Protein AF-A0A6C0DXN3-F1 (afdb_monomer)

Secondary structure (DSSP, 8-state):
-------TTSPPEEEEEEETT--HHHHHHHHGGGT-EEEEEEEEEEPTTSSEEEEEEEEEEE-SSHHHHHHHHHHHTT--EEEEEETTEEEEEEE---TTSPPPPHHHHHHHHHHHHHHHHHHHHHHHHHHHHHHHHHHHHHHHHHHHHHHHHHHHHHHHHHHHHHHHHHHHHHHHHHHHHHHHS--PPPP---------------

pLDDT: mean 79.86, std 18.05, range [32.41, 96.25]

Foldseek 3Di:
DDDDDPDLQFFKKKFAFAALVQDPVLVVVLCVVLQLAAWPDKDWADDVPDRTTMIITGHPDTDPDPSNVVCSVCQNVQHWDWRDSDPPDTTTMHGDDPPVDDPDPPVVVVVVVVVVVVVVVVVVVVVVVVVVVVVVVVVVVVVVVVVVVVVVVVVVVVVVVVVVVVVVVVVVVVVVVVVVVVVPPDDDDDDDDDDDDDDDDDDDDD

Radius of gyration: 55.78 Å; Cα contacts (8 Å, |Δi|>4): 165; chains: 1; bounding box: 93×82×149 Å

Structure (mmCIF, N/CA/C/O backbone):
data_AF-A0A6C0DXN3-F1
#
_entry.id   AF-A0A6C0DXN3-F1
#
loop_
_atom_site.group_PDB
_atom_site.id
_atom_site.type_symbol
_atom_site.label_atom_id
_atom_site.label_alt_id
_atom_site.label_comp_id
_atom_site.label_asym_id
_atom_site.label_entity_id
_atom_site.label_seq_id
_atom_site.pdbx_PDB_ins_code
_atom_site.Cartn_x
_atom_site.Cartn_y
_atom_site.Cartn_z
_atom_site.occupancy
_atom_site.B_iso_or_equiv
_atom_site.auth_seq_id
_atom_site.auth_comp_id
_atom_site.auth_asym_id
_atom_site.auth_atom_id
_atom_site.pdbx_PDB_model_num
ATOM 1 N N . MET A 1 1 ? -11.986 5.091 -28.986 1.00 35.31 1 MET A N 1
ATOM 2 C CA . MET A 1 1 ? -10.918 4.360 -28.274 1.00 35.31 1 MET A CA 1
ATOM 3 C C . MET A 1 1 ? -10.791 4.984 -26.897 1.00 35.31 1 MET A C 1
ATOM 5 O O . MET A 1 1 ? -10.383 6.132 -26.790 1.00 35.31 1 MET A O 1
ATOM 9 N N . SER A 1 2 ? -11.311 4.306 -25.877 1.00 32.41 2 SER A N 1
ATOM 10 C CA . SER A 1 2 ? -11.455 4.856 -24.528 1.00 32.41 2 SER A CA 1
ATOM 11 C C . SER A 1 2 ? -10.145 4.701 -23.764 1.00 32.41 2 SER A C 1
ATOM 13 O O . SER A 1 2 ? -9.681 3.583 -23.570 1.00 32.41 2 SER A O 1
ATOM 15 N N . PHE A 1 3 ? -9.558 5.818 -23.339 1.00 37.56 3 PHE A N 1
ATOM 16 C CA . PHE A 1 3 ? -8.367 5.849 -22.495 1.00 37.56 3 PHE A CA 1
ATOM 17 C C . PHE A 1 3 ? -8.614 5.057 -21.205 1.00 37.56 3 PHE A C 1
ATOM 19 O O . PHE A 1 3 ? -9.596 5.303 -20.496 1.00 37.56 3 PHE A O 1
ATOM 26 N N . CYS A 1 4 ? -7.742 4.091 -20.920 1.00 38.94 4 CYS A N 1
ATOM 27 C CA . CYS A 1 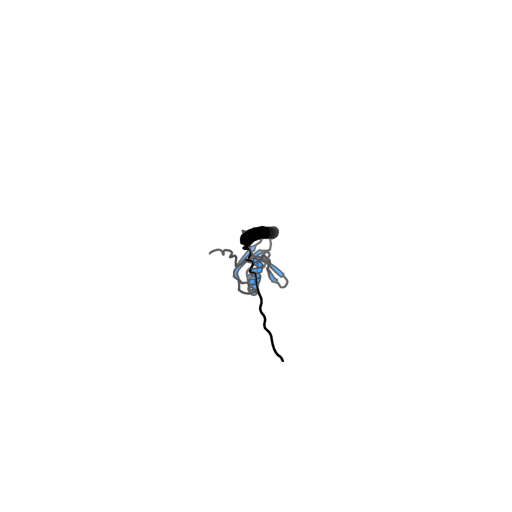4 ? -7.838 3.216 -19.759 1.00 38.94 4 CYS A CA 1
ATOM 28 C C . CYS A 1 4 ? -7.825 4.049 -18.471 1.00 38.94 4 CYS A C 1
ATOM 30 O O . CYS A 1 4 ? -6.800 4.588 -18.047 1.00 38.94 4 CYS A O 1
ATOM 32 N N . LYS A 1 5 ? -9.001 4.164 -17.848 1.00 46.12 5 LYS A N 1
ATOM 33 C CA . LYS A 1 5 ? -9.168 4.696 -16.496 1.00 46.12 5 LYS A CA 1
ATOM 34 C C . LYS A 1 5 ? -8.253 3.888 -15.577 1.00 46.12 5 LYS A C 1
ATOM 36 O O . LYS A 1 5 ? -8.323 2.663 -15.578 1.00 46.12 5 LYS A O 1
ATOM 41 N N . HIS A 1 6 ? -7.391 4.565 -14.821 1.00 52.72 6 HIS A N 1
ATOM 42 C CA . HIS A 1 6 ? -6.562 3.926 -13.803 1.00 52.72 6 HIS A CA 1
ATOM 43 C C . HIS A 1 6 ? -7.450 3.090 -12.880 1.00 52.72 6 HIS A C 1
ATOM 45 O O . HIS A 1 6 ? -8.262 3.638 -12.135 1.00 52.72 6 HIS A O 1
ATOM 51 N N . HIS A 1 7 ? -7.325 1.768 -12.957 1.00 58.00 7 HIS A N 1
ATOM 52 C CA . HIS A 1 7 ? -8.072 0.881 -12.086 1.00 58.00 7 HIS A CA 1
ATOM 53 C C . HIS A 1 7 ? -7.304 0.753 -10.764 1.00 58.00 7 HIS A C 1
ATOM 55 O O . HIS A 1 7 ? -6.142 0.343 -10.785 1.00 58.00 7 HIS A O 1
ATOM 61 N N . PRO A 1 8 ? -7.903 1.084 -9.606 1.00 63.47 8 PRO A N 1
ATOM 62 C CA . PRO A 1 8 ? -7.195 1.084 -8.324 1.00 63.47 8 PRO A CA 1
ATOM 63 C C . PRO A 1 8 ? -6.621 -0.291 -7.947 1.00 63.47 8 PRO A C 1
ATOM 65 O O . PRO A 1 8 ? -5.642 -0.361 -7.210 1.00 63.47 8 PRO A O 1
ATOM 68 N N . SER A 1 9 ? -7.172 -1.382 -8.489 1.00 70.56 9 SER A N 1
ATOM 69 C CA . SER A 1 9 ? -6.675 -2.747 -8.254 1.00 70.56 9 SER A CA 1
ATOM 70 C C . SER A 1 9 ? -5.493 -3.155 -9.146 1.00 70.56 9 SER A C 1
ATOM 72 O O . SER A 1 9 ? -4.849 -4.163 -8.859 1.00 70.56 9 SER A O 1
ATOM 74 N N . PHE A 1 10 ? -5.196 -2.398 -10.210 1.00 81.31 10 PHE A N 1
ATOM 75 C CA . PHE A 1 10 ? -4.133 -2.710 -11.173 1.00 81.31 10 PHE A CA 1
ATOM 76 C C . PHE A 1 10 ? -3.171 -1.522 -11.291 1.00 81.31 10 PHE A C 1
ATOM 78 O O . PHE A 1 10 ? -3.329 -0.664 -12.165 1.00 81.31 10 PHE A O 1
ATOM 85 N N . PRO A 1 11 ? -2.181 -1.424 -10.386 1.00 89.38 11 PRO A N 1
ATOM 86 C CA . PRO A 1 11 ? -1.258 -0.301 -10.382 1.00 89.38 11 PRO A CA 1
ATOM 87 C C . PRO A 1 11 ? -0.406 -0.299 -11.655 1.00 89.38 11 PRO A C 1
ATOM 89 O O . PRO A 1 11 ? 0.125 -1.330 -12.064 1.00 89.38 11 PRO A O 1
ATOM 92 N N . SER A 1 12 ? -0.244 0.875 -12.265 1.00 93.38 12 SER A N 1
ATOM 93 C CA . SER A 1 12 ? 0.749 1.081 -13.325 1.00 93.38 12 SER A CA 1
ATOM 94 C C . SER A 1 12 ? 2.139 1.251 -12.706 1.00 93.38 12 SER A C 1
ATOM 96 O O . SER A 1 12 ? 2.270 1.785 -11.601 1.00 93.38 12 SER A O 1
ATOM 98 N N . LEU A 1 13 ? 3.177 0.786 -13.396 1.00 94.50 13 LEU A N 1
ATOM 99 C CA . LEU A 1 13 ? 4.559 0.807 -12.913 1.00 94.50 13 LEU A CA 1
ATOM 100 C C 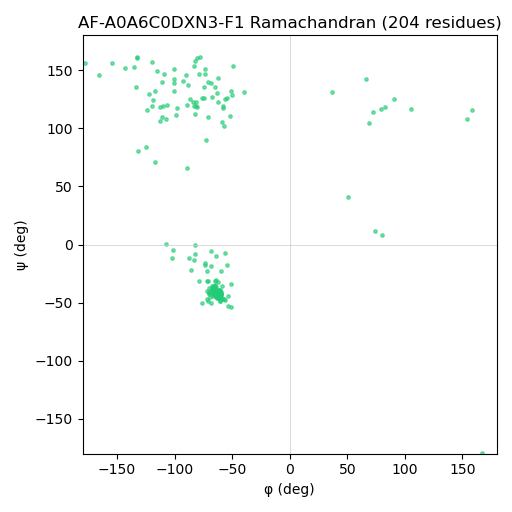. LEU A 1 13 ? 5.323 1.972 -13.550 1.00 94.50 13 LEU A C 1
ATOM 102 O O . LEU A 1 13 ? 5.168 2.234 -14.732 1.00 94.50 13 LEU A O 1
ATOM 106 N N . CYS A 1 14 ? 6.154 2.671 -12.783 1.00 95.38 14 CYS A N 1
ATOM 107 C CA . CYS A 1 14 ? 6.973 3.789 -13.243 1.00 95.38 14 CYS A CA 1
ATOM 108 C C . CYS A 1 14 ? 8.451 3.516 -12.974 1.00 95.38 14 CYS A C 1
ATOM 110 O O . CYS A 1 14 ? 8.831 3.235 -11.835 1.00 95.38 14 CYS A O 1
ATOM 112 N N . ILE A 1 15 ? 9.277 3.684 -14.003 1.00 95.88 15 ILE A N 1
ATOM 113 C CA . ILE A 1 15 ? 10.735 3.632 -13.949 1.00 95.88 15 ILE A CA 1
ATOM 114 C C . ILE A 1 15 ? 11.261 5.045 -14.239 1.00 95.88 15 ILE A C 1
ATOM 116 O O . ILE A 1 15 ? 11.179 5.501 -15.380 1.00 95.88 15 ILE A O 1
ATOM 120 N N . PRO A 1 16 ? 11.770 5.788 -13.239 1.00 92.88 16 PRO A N 1
ATOM 121 C CA . PRO A 1 16 ? 12.057 7.214 -13.420 1.00 92.88 16 PRO A CA 1
ATOM 122 C C . PRO A 1 16 ? 13.259 7.533 -14.316 1.00 92.88 16 PRO A C 1
ATOM 124 O O . PRO A 1 16 ? 13.271 8.592 -14.943 1.00 92.88 16 PRO A O 1
ATOM 127 N N . HIS A 1 17 ? 14.263 6.651 -14.327 1.00 93.56 17 HIS A N 1
ATOM 128 C CA . HIS A 1 17 ? 15.576 6.896 -14.925 1.00 93.56 17 HIS A CA 1
ATOM 129 C C . HIS A 1 17 ? 15.994 5.726 -15.815 1.00 93.56 17 HIS A C 1
ATOM 131 O O . HIS A 1 17 ? 16.768 4.859 -15.408 1.00 93.56 17 HIS A O 1
ATOM 137 N N . VAL A 1 18 ? 15.473 5.710 -17.038 1.00 94.88 18 VAL A N 1
ATOM 138 C CA . VAL A 1 18 ? 15.876 4.772 -18.085 1.00 94.88 18 VAL A CA 1
ATOM 139 C C . VAL A 1 18 ? 16.827 5.485 -19.039 1.00 94.88 18 VAL A C 1
ATOM 141 O O . VAL A 1 18 ? 16.580 6.618 -19.455 1.00 94.88 18 VAL A O 1
ATOM 144 N N . ALA A 1 19 ? 17.951 4.848 -19.358 1.00 92.38 19 ALA A N 1
ATOM 145 C CA . ALA A 1 19 ? 18.920 5.415 -20.285 1.00 92.38 19 ALA A CA 1
ATOM 146 C C . ALA A 1 19 ? 18.338 5.462 -21.706 1.00 92.38 19 ALA A C 1
ATOM 148 O O . ALA A 1 19 ? 17.724 4.497 -22.148 1.00 92.38 19 ALA A O 1
ATOM 149 N N . GLY A 1 20 ? 18.569 6.551 -22.446 1.00 89.44 20 GLY A N 1
ATOM 150 C CA . GLY A 1 20 ? 17.945 6.760 -23.761 1.00 89.44 20 GLY A CA 1
ATOM 151 C C . GLY A 1 20 ? 18.314 5.758 -24.867 1.00 89.44 20 GLY A C 1
ATOM 152 O O . GLY A 1 20 ? 17.690 5.783 -25.917 1.00 89.44 20 GLY A O 1
ATOM 153 N N . HIS A 1 21 ? 19.303 4.882 -24.657 1.00 91.12 21 HIS A N 1
ATOM 154 C CA . HIS A 1 21 ? 19.633 3.804 -25.604 1.00 91.12 21 HIS A CA 1
ATOM 155 C C . HIS A 1 21 ? 18.740 2.565 -25.446 1.00 91.12 21 HIS A C 1
ATOM 157 O O . HIS A 1 21 ? 18.841 1.632 -26.237 1.00 91.12 21 HIS A O 1
ATOM 163 N N . ILE A 1 22 ? 17.912 2.518 -24.402 1.00 92.00 22 ILE A N 1
ATOM 164 C CA . ILE A 1 22 ? 17.062 1.371 -24.100 1.00 92.00 22 ILE A CA 1
ATOM 165 C C . ILE A 1 22 ? 15.742 1.551 -24.830 1.00 92.00 22 ILE A C 1
ATOM 167 O O . ILE A 1 22 ? 15.032 2.534 -24.622 1.00 92.00 22 ILE A O 1
ATOM 171 N N . THR A 1 23 ? 15.438 0.592 -25.696 1.00 94.25 23 THR A N 1
ATOM 172 C CA . THR A 1 23 ? 14.226 0.584 -26.509 1.00 94.25 23 THR A CA 1
ATOM 173 C C . THR A 1 23 ? 13.041 0.036 -25.724 1.00 94.25 23 THR A C 1
ATOM 175 O O . THR A 1 23 ? 13.203 -0.720 -24.765 1.00 94.25 23 THR A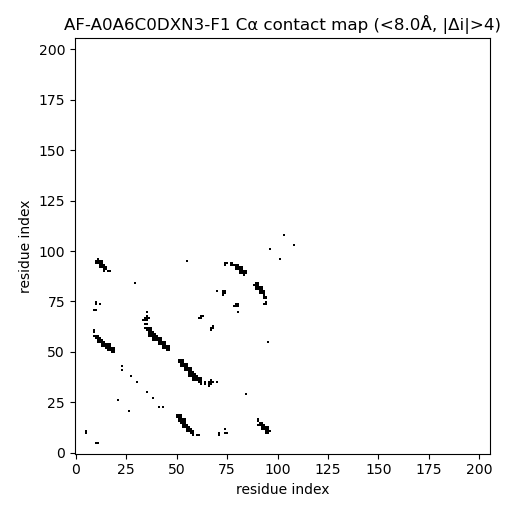 O 1
ATOM 178 N N . GLU A 1 24 ? 11.833 0.388 -26.163 1.00 94.31 24 GLU A N 1
ATOM 179 C CA . GLU A 1 24 ? 10.587 -0.173 -25.632 1.00 94.31 24 GLU A CA 1
ATOM 180 C C . GLU A 1 24 ? 10.589 -1.708 -25.678 1.00 94.31 24 GLU A C 1
ATOM 182 O O . GLU A 1 24 ? 10.275 -2.355 -24.684 1.00 94.31 24 GLU A O 1
ATOM 187 N N . GLU A 1 25 ? 11.041 -2.289 -26.791 1.00 95.12 25 GLU A N 1
ATOM 188 C CA . GLU A 1 25 ? 11.190 -3.737 -26.962 1.00 95.12 25 GLU A CA 1
ATOM 189 C C . GLU A 1 25 ? 12.151 -4.351 -25.932 1.00 95.12 25 GLU A C 1
ATOM 191 O O . GLU A 1 25 ? 11.871 -5.404 -25.359 1.00 95.12 25 GLU A O 1
ATOM 196 N N . GLY A 1 26 ? 13.265 -3.676 -25.632 1.00 94.81 26 GLY A N 1
ATOM 197 C CA . GLY A 1 26 ? 14.194 -4.119 -24.593 1.00 94.81 26 GLY A CA 1
ATOM 198 C C . GLY A 1 26 ? 13.537 -4.166 -23.213 1.00 94.81 26 GLY A C 1
ATOM 199 O O . GLY A 1 26 ? 13.761 -5.103 -22.448 1.00 94.81 26 GLY A O 1
ATOM 200 N N . ILE A 1 27 ? 12.679 -3.189 -22.909 1.00 95.56 27 ILE A N 1
ATOM 201 C CA . ILE A 1 27 ? 11.900 -3.163 -21.666 1.00 95.56 27 ILE A CA 1
ATOM 202 C C . ILE A 1 27 ? 10.852 -4.271 -21.684 1.00 95.56 27 ILE A C 1
ATOM 204 O O . ILE A 1 27 ? 10.731 -5.005 -20.709 1.00 95.56 27 ILE A O 1
ATOM 208 N N . TRP A 1 28 ? 10.137 -4.452 -22.790 1.00 96.06 28 TRP A N 1
ATOM 209 C CA . TRP A 1 28 ? 9.168 -5.532 -22.936 1.00 96.06 28 TRP A CA 1
ATOM 210 C C . TRP A 1 28 ? 9.802 -6.894 -22.634 1.00 96.06 28 TRP A C 1
ATOM 212 O O . TRP A 1 28 ? 9.341 -7.614 -21.746 1.00 96.06 28 TRP A O 1
ATOM 222 N N . ASN A 1 29 ? 10.920 -7.201 -23.297 1.00 95.44 29 ASN A N 1
ATOM 223 C CA . ASN A 1 29 ? 11.660 -8.453 -23.136 1.00 95.44 29 ASN A CA 1
ATOM 224 C C . ASN A 1 29 ? 12.204 -8.641 -21.717 1.00 95.44 29 ASN A C 1
ATOM 226 O O . ASN A 1 29 ? 12.250 -9.765 -21.220 1.00 95.44 29 ASN A O 1
ATOM 230 N N . LEU A 1 30 ? 12.566 -7.551 -21.039 1.00 95.06 30 LEU A N 1
ATOM 231 C CA . LEU A 1 30 ? 13.010 -7.591 -19.651 1.00 95.06 30 LEU A CA 1
ATOM 232 C C . LEU A 1 30 ? 11.893 -8.002 -18.682 1.00 95.06 30 LEU A C 1
ATOM 234 O O . LEU A 1 30 ? 12.150 -8.681 -17.688 1.00 95.06 30 LEU A O 1
ATOM 238 N N . PHE A 1 31 ? 10.656 -7.585 -18.949 1.00 95.38 31 PHE A N 1
ATOM 239 C CA . PHE A 1 31 ? 9.525 -7.838 -18.058 1.00 95.38 31 PHE A CA 1
ATOM 240 C C . PHE A 1 31 ? 8.849 -9.196 -18.283 1.00 95.38 31 PHE A C 1
ATOM 242 O O . PHE A 1 31 ? 8.245 -9.717 -17.345 1.00 95.38 31 PHE A O 1
ATOM 249 N N . GLN A 1 32 ? 9.007 -9.808 -19.461 1.00 93.88 32 GLN A N 1
ATOM 250 C CA . GLN A 1 32 ? 8.516 -11.164 -19.751 1.00 93.88 32 GLN A CA 1
ATOM 251 C C . GLN A 1 32 ? 8.930 -12.218 -18.699 1.00 93.88 32 GLN A C 1
ATOM 253 O O . GLN A 1 32 ? 8.046 -12.863 -18.126 1.00 93.88 32 GLN A O 1
ATOM 258 N N . PRO A 1 33 ? 10.226 -12.392 -18.359 1.00 94.94 33 PRO A N 1
ATOM 259 C CA . PRO A 1 33 ? 10.649 -13.406 -17.390 1.00 94.94 33 PRO A CA 1
ATOM 260 C C . PRO A 1 33 ? 10.198 -13.114 -15.954 1.00 94.94 33 PRO A C 1
ATOM 262 O O . PRO A 1 33 ? 10.161 -14.028 -15.134 1.00 94.94 33 PRO A O 1
ATOM 265 N N . LEU A 1 34 ? 9.833 -11.868 -15.629 1.00 94.12 34 LEU A N 1
ATOM 266 C CA . LEU A 1 34 ? 9.344 -11.516 -14.293 1.00 94.12 34 LEU A CA 1
ATOM 267 C C . LEU A 1 34 ? 7.922 -12.033 -14.040 1.00 94.12 34 LEU A C 1
ATOM 269 O O . LEU A 1 34 ? 7.509 -12.102 -12.884 1.00 94.12 34 LEU A O 1
ATOM 273 N N . GLN A 1 35 ? 7.174 -12.393 -15.090 1.00 95.56 35 GLN A N 1
ATOM 274 C CA . GLN A 1 35 ? 5.816 -12.938 -14.990 1.00 95.56 35 GLN A CA 1
ATOM 275 C C . GLN A 1 35 ? 4.883 -12.091 -14.103 1.00 95.56 35 GLN A C 1
ATOM 277 O O . GLN A 1 35 ? 4.109 -12.626 -13.313 1.00 95.56 35 GLN A O 1
ATOM 282 N N . LEU A 1 36 ? 4.958 -10.761 -14.196 1.00 94.81 36 LEU A N 1
ATOM 283 C CA . LEU A 1 36 ? 4.132 -9.871 -13.366 1.00 94.81 36 LEU A CA 1
ATOM 284 C C . LEU A 1 36 ? 2.692 -9.756 -13.886 1.00 94.81 36 LEU A C 1
ATOM 286 O O . LEU A 1 36 ? 1.750 -9.593 -13.109 1.00 94.81 36 LEU A O 1
ATOM 290 N N . GLY A 1 37 ? 2.513 -9.853 -15.198 1.00 94.69 37 GLY A N 1
ATOM 291 C CA . GLY A 1 37 ? 1.233 -9.654 -15.857 1.00 94.69 37 GLY A CA 1
ATOM 292 C C . GLY A 1 37 ? 1.390 -9.509 -17.360 1.00 94.69 37 GLY A C 1
ATOM 293 O O . GLY A 1 37 ? 2.505 -9.536 -17.883 1.00 94.69 37 GLY A O 1
ATOM 294 N N . ASP A 1 38 ? 0.260 -9.315 -18.028 1.00 94.19 38 ASP A N 1
ATOM 295 C CA . ASP A 1 38 ? 0.219 -8.973 -19.443 1.00 94.19 38 ASP A CA 1
ATOM 296 C C . ASP A 1 38 ? 0.321 -7.452 -19.612 1.00 94.19 38 ASP A C 1
ATOM 298 O O . ASP A 1 38 ? -0.433 -6.688 -18.995 1.00 94.19 38 ASP A O 1
ATOM 302 N N . ILE A 1 39 ? 1.291 -7.004 -20.407 1.00 95.12 39 ILE A N 1
ATOM 303 C CA . ILE A 1 39 ? 1.565 -5.579 -20.612 1.00 95.12 39 ILE A CA 1
ATOM 304 C C . ILE A 1 39 ? 0.573 -5.044 -21.647 1.00 95.12 39 ILE A C 1
ATOM 306 O O . ILE A 1 39 ? 0.516 -5.519 -22.774 1.00 95.12 39 ILE A O 1
ATOM 310 N N . ALA A 1 40 ? -0.189 -4.016 -21.272 1.00 93.12 40 ALA A N 1
ATOM 311 C CA . ALA A 1 40 ? -1.104 -3.335 -22.183 1.00 93.12 40 ALA A CA 1
ATOM 312 C C . ALA A 1 40 ? -0.356 -2.407 -23.145 1.00 93.12 40 ALA A C 1
ATOM 314 O O . ALA A 1 40 ? -0.599 -2.407 -24.347 1.00 93.12 40 ALA A O 1
ATOM 315 N N . HIS A 1 41 ? 0.506 -1.560 -22.582 1.00 94.25 41 HIS A N 1
ATOM 316 C CA . HIS A 1 41 ? 1.208 -0.501 -23.300 1.00 94.25 41 HIS A CA 1
ATOM 317 C C . HIS A 1 41 ? 2.357 0.041 -22.445 1.00 94.25 41 HIS A C 1
ATOM 319 O O . HIS A 1 41 ? 2.230 0.144 -21.217 1.00 94.25 41 HIS A O 1
ATOM 325 N N . ILE A 1 42 ? 3.449 0.439 -23.099 1.00 96.00 42 ILE A N 1
ATOM 326 C CA . ILE A 1 42 ? 4.604 1.080 -22.475 1.00 96.00 42 ILE A CA 1
ATOM 327 C C . ILE A 1 42 ? 4.690 2.525 -22.973 1.00 96.00 42 ILE A C 1
ATOM 329 O O . ILE A 1 42 ? 4.878 2.789 -24.152 1.00 96.00 42 ILE A O 1
ATOM 333 N N . GLU A 1 43 ? 4.584 3.485 -22.060 1.00 94.69 43 GLU A N 1
ATOM 334 C CA . GLU A 1 43 ? 4.745 4.903 -22.365 1.00 94.69 43 GLU A CA 1
ATOM 335 C C . GLU A 1 43 ? 6.165 5.356 -22.011 1.00 94.69 43 GLU A C 1
ATOM 337 O O . GLU A 1 43 ? 6.569 5.338 -20.844 1.00 94.69 43 GLU A O 1
ATOM 342 N N . VAL A 1 44 ? 6.927 5.799 -23.012 1.00 94.44 44 VAL A N 1
ATOM 343 C CA . VAL A 1 44 ? 8.256 6.389 -22.812 1.00 94.44 44 VAL A CA 1
ATOM 344 C C . VAL A 1 44 ? 8.140 7.911 -22.842 1.00 94.44 44 VAL A C 1
ATOM 346 O O . VAL A 1 44 ? 7.888 8.524 -23.875 1.00 94.44 44 VAL A O 1
ATOM 349 N N . VAL A 1 45 ? 8.352 8.539 -21.690 1.00 92.44 45 VAL A N 1
ATOM 350 C CA . VAL A 1 45 ? 8.267 9.987 -21.495 1.00 92.44 45 VAL A CA 1
ATOM 351 C C . VAL A 1 45 ? 9.672 10.557 -21.329 1.00 92.44 45 VAL A C 1
ATOM 353 O O . VAL A 1 45 ? 10.311 10.386 -20.290 1.00 92.44 45 VAL A O 1
ATOM 356 N N . SER A 1 46 ? 10.161 11.281 -22.336 1.00 91.81 46 SER A N 1
ATOM 357 C CA . SER A 1 46 ? 11.457 11.966 -22.248 1.00 91.81 46 SER A CA 1
ATOM 358 C C . SER A 1 46 ? 11.435 13.033 -21.150 1.00 91.81 46 SER A C 1
ATOM 360 O O . SER A 1 46 ? 10.559 13.904 -21.125 1.00 91.81 46 SER A O 1
ATOM 362 N N . ASN A 1 47 ? 12.437 13.033 -20.268 1.00 87.19 47 ASN A N 1
ATOM 363 C CA . ASN A 1 47 ? 12.594 14.121 -19.308 1.00 87.19 47 ASN A CA 1
ATOM 364 C C . ASN A 1 47 ? 13.147 15.356 -20.035 1.00 87.19 47 ASN A C 1
ATOM 366 O O . ASN A 1 47 ? 14.187 15.295 -20.693 1.00 87.19 47 ASN A O 1
ATOM 370 N N . ARG A 1 48 ? 12.464 16.503 -19.920 1.00 86.62 48 ARG A N 1
ATOM 371 C CA . ARG A 1 48 ? 12.907 17.753 -20.560 1.00 86.62 48 ARG A CA 1
ATOM 372 C C . ARG A 1 48 ? 14.311 18.126 -20.072 1.00 86.62 48 ARG A C 1
ATOM 374 O O . ARG A 1 48 ? 14.511 18.346 -18.879 1.00 86.62 48 ARG A O 1
ATOM 381 N N . GLY A 1 49 ? 15.266 18.200 -20.999 1.00 83.38 49 GLY A N 1
ATOM 382 C CA . GLY A 1 49 ? 16.644 18.618 -20.723 1.00 83.38 49 GLY A CA 1
ATOM 383 C C . GLY A 1 49 ? 17.559 17.545 -20.124 1.00 83.38 49 GLY A C 1
ATOM 384 O O . GLY A 1 49 ? 18.678 17.870 -19.735 1.00 83.38 49 GLY A O 1
ATOM 385 N N . LYS A 1 50 ? 17.129 16.279 -20.045 1.00 88.06 50 LYS A N 1
ATOM 386 C CA . LYS A 1 50 ? 17.974 15.167 -19.587 1.00 88.06 50 LYS A CA 1
ATOM 387 C C . LYS A 1 50 ? 18.118 14.098 -20.668 1.00 88.06 50 LYS A C 1
ATOM 389 O O . LYS A 1 50 ? 17.284 13.984 -21.556 1.00 88.06 50 LYS A O 1
ATOM 394 N N . LYS A 1 51 ? 19.192 13.306 -20.570 1.00 89.00 51 LYS A N 1
ATOM 395 C CA . LYS A 1 51 ? 19.439 12.130 -21.430 1.00 89.00 51 LYS A CA 1
ATOM 396 C C . LYS A 1 51 ? 18.699 10.871 -20.955 1.00 89.00 51 LYS A C 1
ATOM 398 O O . LYS A 1 51 ? 18.866 9.805 -21.545 1.00 89.00 51 LYS A O 1
ATOM 403 N N . ASP A 1 52 ? 17.948 10.979 -19.862 1.00 92.69 52 ASP A N 1
ATOM 404 C CA . ASP A 1 52 ? 17.128 9.903 -19.329 1.00 92.69 52 ASP A CA 1
ATOM 405 C C . ASP A 1 52 ? 15.660 10.084 -19.724 1.00 92.69 52 ASP A C 1
ATOM 407 O O . ASP A 1 52 ? 15.154 11.189 -19.937 1.00 92.69 52 ASP A O 1
ATOM 411 N N . SER A 1 53 ? 14.975 8.957 -19.833 1.00 94.44 53 SER A N 1
ATOM 412 C CA . SER A 1 53 ? 13.537 8.900 -20.038 1.00 94.44 53 SER A CA 1
ATOM 413 C C . SER A 1 53 ? 12.885 8.246 -18.833 1.00 94.44 53 SER A C 1
ATOM 415 O O . SER A 1 53 ? 13.470 7.388 -18.168 1.00 94.44 53 SER A O 1
ATOM 417 N N . ARG A 1 54 ? 11.658 8.661 -18.546 1.00 94.31 54 ARG A N 1
ATOM 418 C CA . ARG A 1 54 ? 10.764 7.951 -17.644 1.00 94.31 54 ARG A CA 1
ATOM 419 C C . ARG A 1 54 ? 9.984 6.937 -18.459 1.00 94.31 54 ARG A C 1
ATOM 421 O O . ARG A 1 54 ? 9.481 7.274 -19.522 1.00 94.31 54 ARG A O 1
ATOM 428 N N . VAL A 1 55 ? 9.830 5.734 -17.934 1.00 96.25 55 VAL A N 1
ATOM 429 C CA . VAL A 1 55 ? 9.012 4.701 -18.568 1.00 96.25 55 VAL A CA 1
ATOM 430 C C . VAL A 1 55 ? 7.849 4.355 -17.660 1.00 96.25 55 VAL A C 1
ATOM 432 O O . VAL A 1 55 ? 8.035 4.171 -16.457 1.00 96.25 55 VAL A O 1
ATOM 435 N N . ILE A 1 56 ? 6.650 4.303 -18.225 1.00 95.44 56 ILE A N 1
ATOM 436 C CA . ILE A 1 56 ? 5.423 3.940 -17.528 1.00 95.44 56 ILE A CA 1
ATOM 437 C C . ILE A 1 56 ? 4.875 2.685 -18.194 1.00 95.44 56 ILE A C 1
ATOM 439 O O . ILE A 1 56 ? 4.667 2.654 -19.399 1.00 95.44 56 ILE A O 1
ATOM 443 N N . ILE A 1 57 ? 4.660 1.639 -17.409 1.00 95.50 57 ILE A N 1
ATOM 444 C CA . ILE A 1 57 ? 4.170 0.351 -17.887 1.00 95.50 57 ILE A CA 1
ATOM 445 C C . ILE A 1 57 ? 2.749 0.182 -17.367 1.00 95.50 57 ILE A C 1
ATOM 447 O O . ILE A 1 57 ? 2.505 0.175 -16.152 1.00 95.50 57 ILE A O 1
ATOM 451 N N . HIS A 1 58 ? 1.818 0.061 -18.304 1.00 94.19 58 HIS A N 1
ATOM 452 C CA . HIS A 1 58 ? 0.422 -0.235 -18.039 1.00 94.19 58 HIS A CA 1
ATOM 453 C C . HIS A 1 58 ? 0.158 -1.715 -18.299 1.00 94.19 58 HIS A C 1
ATOM 455 O O . HIS A 1 58 ? 0.691 -2.293 -19.243 1.00 94.19 58 HIS A O 1
ATOM 461 N N . TRP A 1 59 ? -0.686 -2.319 -17.470 1.00 93.06 59 TRP A N 1
ATOM 462 C CA . TRP A 1 59 ? -0.995 -3.748 -17.510 1.00 93.06 59 TRP A CA 1
ATOM 463 C C . TRP A 1 59 ? -2.435 -3.954 -17.977 1.00 93.06 59 TRP A C 1
ATOM 465 O O . TRP A 1 59 ? -3.317 -3.209 -17.545 1.00 93.06 59 TRP A O 1
ATOM 475 N N . ASN A 1 60 ? -2.677 -4.966 -18.812 1.00 91.19 60 ASN A N 1
ATOM 476 C CA . ASN A 1 60 ? -4.032 -5.432 -19.117 1.00 91.19 60 ASN A CA 1
ATOM 477 C C . ASN A 1 60 ? -4.599 -6.146 -17.889 1.00 91.19 60 ASN A C 1
ATOM 479 O O . ASN A 1 60 ? -5.696 -5.845 -17.421 1.00 91.19 60 ASN A O 1
ATOM 483 N N . TYR A 1 61 ? -3.804 -7.057 -17.332 1.00 91.94 61 TYR A N 1
ATOM 484 C CA . TYR A 1 61 ? -4.078 -7.753 -16.085 1.00 91.94 61 TYR A CA 1
ATOM 485 C C . TYR A 1 61 ? -2.769 -8.207 -15.434 1.00 91.94 61 TYR A C 1
ATOM 487 O O . TYR A 1 61 ? -1.743 -8.373 -16.091 1.00 91.94 61 TYR A O 1
ATOM 495 N N . TRP A 1 62 ? -2.813 -8.402 -14.120 1.00 94.25 62 TRP A N 1
ATOM 496 C CA . TRP A 1 62 ? -1.717 -9.001 -13.360 1.00 94.25 62 TRP A CA 1
ATOM 497 C C . TRP A 1 62 ? -1.909 -10.514 -13.301 1.00 94.25 62 TRP A C 1
ATOM 499 O O . TRP A 1 62 ? -3.045 -10.985 -13.227 1.00 94.25 62 TRP A O 1
ATOM 509 N N . TYR A 1 63 ? -0.816 -11.271 -13.317 1.00 95.25 63 TYR A N 1
ATOM 510 C CA . TYR A 1 63 ? -0.891 -12.720 -13.149 1.00 95.25 63 TYR A CA 1
ATOM 511 C C . TYR A 1 63 ? -1.197 -13.093 -11.696 1.00 95.25 63 TYR A C 1
ATOM 513 O O . TYR A 1 63 ? -0.820 -12.381 -10.764 1.00 95.25 63 TYR A O 1
ATOM 521 N N . ASP A 1 64 ? -1.861 -14.233 -11.505 1.00 93.56 64 ASP A N 1
ATOM 522 C CA . ASP A 1 64 ? -2.128 -14.799 -10.181 1.00 93.56 64 ASP A CA 1
ATOM 523 C C . ASP A 1 64 ? -0.975 -15.712 -9.753 1.00 93.56 64 ASP A C 1
ATOM 525 O O . ASP A 1 64 ? -1.070 -16.937 -9.709 1.00 93.56 64 ASP A O 1
ATOM 529 N N . ASN A 1 65 ? 0.189 -15.103 -9.546 1.00 96.19 65 ASN A N 1
ATOM 530 C CA . ASN A 1 65 ? 1.357 -15.798 -9.033 1.00 96.19 65 ASN A CA 1
ATOM 531 C C . ASN A 1 65 ? 2.003 -14.992 -7.906 1.00 96.19 65 ASN A C 1
ATOM 533 O O . ASN A 1 65 ? 1.806 -13.783 -7.769 1.00 96.19 65 ASN A O 1
ATOM 537 N N . ARG A 1 66 ? 2.811 -15.675 -7.092 1.00 95.44 66 ARG A N 1
ATOM 538 C CA . ARG A 1 66 ? 3.412 -15.082 -5.892 1.00 95.44 66 ARG A CA 1
ATOM 539 C C . ARG A 1 66 ? 4.273 -13.854 -6.201 1.00 95.44 66 ARG A C 1
ATOM 541 O O . ARG A 1 66 ? 4.300 -12.925 -5.399 1.00 95.44 66 ARG A O 1
ATOM 548 N N . ASN A 1 67 ? 4.973 -13.845 -7.337 1.00 94.00 67 ASN A N 1
ATOM 549 C CA . ASN A 1 67 ? 5.862 -12.745 -7.707 1.00 94.00 67 ASN A CA 1
ATOM 550 C C . ASN A 1 67 ? 5.073 -11.487 -8.102 1.00 94.00 67 ASN A C 1
ATOM 552 O O . ASN A 1 67 ? 5.345 -10.391 -7.609 1.00 94.00 67 ASN A O 1
ATOM 556 N N . ALA A 1 68 ? 4.058 -11.663 -8.947 1.00 94.75 68 ALA A N 1
ATOM 557 C CA . ALA A 1 68 ? 3.110 -10.633 -9.340 1.00 94.75 68 ALA A CA 1
ATOM 558 C C . ALA A 1 68 ? 2.376 -10.068 -8.119 1.00 94.75 68 ALA A C 1
ATOM 560 O O . ALA A 1 68 ? 2.294 -8.851 -7.958 1.00 94.75 68 ALA A O 1
ATOM 561 N N . GLU A 1 69 ? 1.901 -10.931 -7.218 1.00 94.19 69 GLU A N 1
ATOM 562 C CA . GLU A 1 69 ? 1.171 -10.507 -6.027 1.00 94.19 69 GLU A CA 1
ATOM 563 C C . GLU A 1 69 ? 2.055 -9.727 -5.041 1.00 94.19 69 GLU A C 1
ATOM 565 O O . GLU A 1 69 ? 1.641 -8.669 -4.557 1.00 94.19 69 GLU A O 1
ATOM 570 N N . ASP A 1 70 ? 3.279 -10.198 -4.771 1.00 94.62 70 ASP A N 1
ATOM 571 C CA . ASP A 1 70 ? 4.224 -9.495 -3.895 1.00 94.62 70 ASP A CA 1
ATOM 572 C C . ASP A 1 70 ? 4.619 -8.137 -4.482 1.00 94.62 70 ASP A C 1
ATOM 574 O O . ASP A 1 70 ? 4.571 -7.113 -3.798 1.00 94.62 70 ASP A O 1
ATOM 578 N N . THR A 1 71 ? 4.909 -8.102 -5.784 1.00 94.44 71 THR A N 1
ATOM 579 C CA . THR A 1 71 ? 5.227 -6.863 -6.499 1.00 94.44 71 THR A CA 1
ATOM 580 C C . THR A 1 71 ? 4.057 -5.886 -6.446 1.00 94.44 71 THR A C 1
ATOM 582 O O . THR A 1 71 ? 4.235 -4.731 -6.056 1.00 94.44 71 THR A O 1
ATOM 585 N N . ARG A 1 72 ? 2.838 -6.344 -6.754 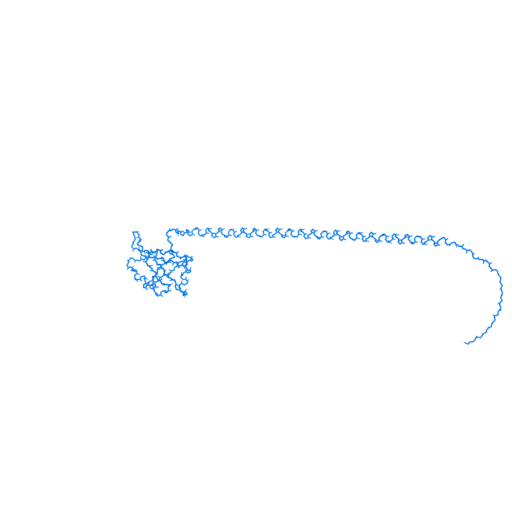1.00 93.38 72 ARG A N 1
ATOM 586 C CA . ARG A 1 72 ? 1.615 -5.534 -6.677 1.00 93.38 72 ARG A CA 1
ATOM 587 C C . ARG A 1 72 ? 1.418 -4.967 -5.274 1.00 93.38 72 ARG A C 1
ATOM 589 O O . ARG A 1 72 ? 1.165 -3.773 -5.135 1.00 93.38 72 ARG A O 1
ATOM 596 N N . ARG A 1 73 ? 1.573 -5.794 -4.236 1.00 92.69 73 ARG A N 1
ATOM 597 C CA . ARG A 1 73 ? 1.446 -5.379 -2.832 1.00 92.69 73 ARG A CA 1
ATOM 598 C C . ARG A 1 73 ? 2.480 -4.314 -2.472 1.00 92.69 73 ARG A C 1
ATOM 600 O O . ARG A 1 73 ? 2.116 -3.282 -1.921 1.00 92.69 73 ARG A O 1
ATOM 607 N N . ARG A 1 74 ? 3.748 -4.504 -2.851 1.00 93.19 74 ARG A N 1
ATOM 608 C CA . ARG A 1 74 ? 4.814 -3.514 -2.622 1.00 93.19 74 ARG A CA 1
ATOM 609 C C . ARG A 1 74 ? 4.517 -2.177 -3.295 1.00 93.19 74 ARG A C 1
ATOM 611 O O . ARG A 1 74 ? 4.717 -1.136 -2.673 1.00 93.19 74 ARG A O 1
ATOM 618 N N . LEU A 1 75 ? 4.025 -2.201 -4.533 1.00 92.50 75 LEU A N 1
ATOM 619 C CA . LEU A 1 75 ? 3.664 -0.983 -5.259 1.00 92.50 75 LEU A CA 1
ATOM 620 C C . LEU A 1 75 ? 2.507 -0.244 -4.579 1.00 92.50 75 LEU A C 1
ATOM 622 O O . LEU A 1 75 ? 2.603 0.969 -4.402 1.00 92.50 75 LEU A O 1
ATOM 626 N N . LEU A 1 76 ? 1.459 -0.965 -4.166 1.00 90.38 76 LEU A N 1
ATOM 627 C CA . LEU A 1 76 ? 0.304 -0.401 -3.454 1.00 90.38 76 LEU A CA 1
ATOM 628 C C . LEU A 1 76 ? 0.676 0.150 -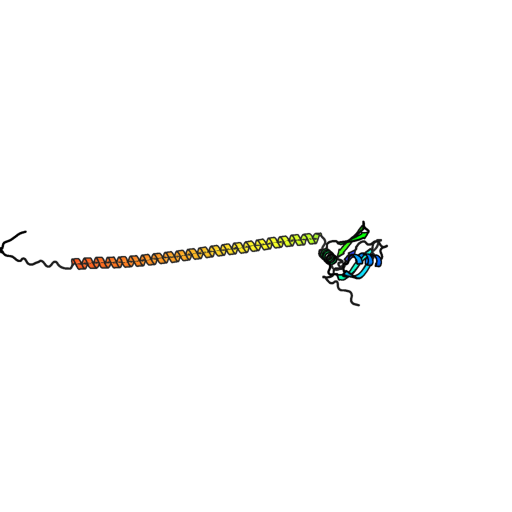2.068 1.00 90.38 76 LEU A C 1
ATOM 630 O O . LEU A 1 76 ? 0.173 1.199 -1.676 1.00 90.38 76 LEU A O 1
ATOM 634 N N . ASP A 1 77 ? 1.619 -0.487 -1.371 1.00 89.81 77 ASP A N 1
ATOM 635 C CA . ASP A 1 77 ? 2.200 0.005 -0.112 1.00 89.81 77 ASP A CA 1
ATOM 636 C C . ASP A 1 77 ? 3.072 1.265 -0.304 1.00 89.81 77 ASP A C 1
ATOM 638 O O . ASP A 1 77 ? 3.605 1.823 0.659 1.00 89.81 77 ASP A O 1
ATOM 642 N N . GLY A 1 78 ? 3.296 1.695 -1.549 1.00 89.75 78 GLY A N 1
ATOM 643 C CA . GLY A 1 78 ? 4.166 2.817 -1.881 1.00 89.75 78 GLY A CA 1
ATOM 644 C C . GLY A 1 78 ? 5.662 2.514 -1.764 1.00 89.75 78 GLY A C 1
ATOM 645 O O . GLY A 1 78 ? 6.458 3.458 -1.835 1.00 89.75 78 GLY A O 1
ATOM 646 N N . LYS A 1 79 ? 6.045 1.237 -1.617 1.00 92.19 79 LYS A N 1
ATOM 647 C CA . LYS A 1 79 ? 7.438 0.762 -1.589 1.00 92.19 79 LYS A CA 1
ATOM 648 C C . LYS A 1 79 ? 8.016 0.691 -3.005 1.00 92.19 79 LYS A C 1
ATOM 650 O O . LYS A 1 79 ? 7.285 0.692 -3.997 1.00 92.19 79 LYS A O 1
ATOM 655 N N . ASP A 1 80 ? 9.341 0.645 -3.099 1.00 93.56 80 ASP A N 1
ATOM 656 C CA . ASP A 1 80 ? 10.045 0.436 -4.360 1.00 93.56 80 ASP A CA 1
ATOM 657 C C . ASP A 1 80 ? 10.141 -1.052 -4.717 1.00 93.56 80 ASP A C 1
ATOM 659 O O . ASP A 1 80 ? 10.119 -1.934 -3.852 1.00 93.56 80 ASP A O 1
ATOM 663 N N . PHE A 1 81 ? 10.239 -1.323 -6.016 1.00 94.00 81 PHE A N 1
ATOM 664 C CA . PHE A 1 81 ? 10.459 -2.647 -6.584 1.00 94.00 81 PHE A CA 1
ATOM 665 C C . PHE A 1 81 ? 11.709 -2.619 -7.479 1.00 94.00 81 PHE A C 1
ATOM 667 O O . PHE A 1 81 ? 11.724 -1.875 -8.468 1.00 94.00 81 PHE A O 1
ATOM 674 N N . PRO A 1 82 ? 12.780 -3.357 -7.131 1.00 94.44 82 PRO A N 1
ATOM 675 C CA . PRO A 1 82 ? 13.994 -3.395 -7.934 1.00 94.44 82 PRO A CA 1
ATOM 676 C C . PRO A 1 82 ? 13.797 -4.279 -9.171 1.00 94.44 82 PRO A C 1
ATOM 678 O O . PRO A 1 82 ? 13.444 -5.448 -9.053 1.00 94.44 82 PRO A O 1
ATOM 681 N N . VAL A 1 83 ? 14.066 -3.729 -10.354 1.00 94.56 83 VAL A N 1
ATOM 682 C CA . VAL A 1 83 ? 14.026 -4.449 -11.635 1.00 94.56 83 VAL A CA 1
ATOM 683 C C . VAL A 1 83 ? 15.448 -4.586 -12.158 1.00 94.56 83 VAL A C 1
ATOM 685 O O . VAL A 1 83 ? 16.065 -3.593 -12.543 1.00 94.56 83 VAL A O 1
ATOM 688 N N . PHE A 1 84 ? 15.982 -5.803 -12.147 1.00 93.31 84 PHE A N 1
ATOM 689 C CA . PHE A 1 84 ? 17.341 -6.094 -12.600 1.00 93.31 84 PHE A CA 1
ATOM 690 C C . PHE A 1 84 ? 17.372 -6.232 -14.117 1.00 93.31 84 PHE A C 1
ATOM 692 O O . PHE A 1 84 ? 16.825 -7.191 -14.646 1.00 93.31 84 PHE A O 1
ATOM 699 N N . TYR A 1 85 ? 18.026 -5.294 -14.801 1.00 92.50 85 TYR A N 1
ATOM 700 C CA . TYR A 1 85 ? 18.266 -5.357 -16.250 1.00 92.50 85 TYR A CA 1
ATOM 701 C C . TYR A 1 85 ? 19.698 -5.778 -16.596 1.00 92.50 85 TYR A C 1
ATOM 703 O O . TYR A 1 85 ? 20.006 -6.084 -17.743 1.00 92.50 85 TYR A O 1
ATOM 711 N N . HIS A 1 86 ? 20.581 -5.790 -15.598 1.00 92.44 86 HIS A N 1
ATOM 712 C CA . HIS A 1 86 ? 21.947 -6.282 -15.678 1.00 92.44 86 HIS A CA 1
ATOM 713 C C . HIS A 1 86 ? 22.285 -6.964 -14.340 1.00 92.44 86 HIS A C 1
ATOM 715 O O . HIS A 1 86 ? 21.756 -6.532 -13.313 1.00 92.44 86 HIS A O 1
ATOM 721 N N . PRO A 1 87 ? 23.186 -7.961 -14.291 1.00 89.69 87 PRO A N 1
ATOM 722 C CA . PRO A 1 87 ? 23.556 -8.639 -13.040 1.00 89.69 87 PRO A CA 1
ATOM 723 C C . PRO A 1 87 ? 23.950 -7.698 -11.889 1.00 89.69 87 PRO A C 1
ATOM 725 O O . PRO A 1 87 ? 23.642 -7.957 -10.732 1.00 89.69 87 PRO A O 1
ATOM 728 N N . GLU A 1 88 ? 24.577 -6.569 -12.218 1.00 93.56 88 GLU A N 1
ATOM 729 C CA . GLU A 1 88 ? 25.043 -5.566 -11.247 1.00 93.56 88 GLU A CA 1
ATOM 730 C C . GLU A 1 88 ? 24.219 -4.268 -11.238 1.00 93.56 88 GLU A C 1
ATOM 732 O O . GLU A 1 88 ? 24.546 -3.331 -10.510 1.00 93.56 88 GLU A O 1
ATOM 737 N N . ARG A 1 89 ? 23.176 -4.152 -12.074 1.00 91.75 89 ARG A N 1
ATOM 738 C CA . ARG A 1 89 ? 22.389 -2.913 -12.185 1.00 91.75 89 ARG A CA 1
ATOM 739 C C . ARG A 1 89 ? 20.898 -3.194 -12.168 1.00 91.75 89 ARG A C 1
ATOM 741 O O . ARG A 1 89 ? 20.390 -4.056 -12.880 1.00 91.75 89 ARG A O 1
ATOM 748 N N . PHE A 1 90 ? 20.186 -2.391 -11.392 1.00 95.50 90 PHE A N 1
ATOM 749 C CA . PHE A 1 90 ? 18.740 -2.458 -11.291 1.00 95.50 90 PHE A CA 1
ATOM 750 C C . PHE A 1 90 ? 18.132 -1.064 -11.352 1.00 95.50 90 PHE A C 1
ATOM 752 O O . PHE A 1 90 ? 18.743 -0.072 -10.948 1.00 95.50 90 PHE A O 1
ATOM 759 N N . TRP A 1 91 ? 16.897 -0.997 -11.828 1.00 95.56 91 TRP A N 1
ATOM 760 C CA . TRP A 1 91 ? 16.072 0.186 -11.684 1.00 95.56 91 TRP A CA 1
ATOM 761 C C . TRP A 1 91 ? 15.219 0.101 -10.436 1.00 95.56 91 TRP A C 1
ATOM 763 O O . TRP A 1 91 ? 14.643 -0.941 -10.129 1.00 95.56 91 TRP A O 1
ATOM 773 N N . LYS A 1 92 ? 15.082 1.231 -9.745 1.00 94.69 92 LYS A N 1
ATOM 774 C CA . LYS A 1 92 ? 14.029 1.395 -8.748 1.00 94.69 92 LYS A CA 1
ATOM 775 C C . LYS A 1 92 ? 12.739 1.757 -9.461 1.00 94.69 92 LYS A C 1
ATOM 777 O O . LYS A 1 92 ? 12.673 2.793 -10.124 1.00 94.69 92 LYS A O 1
ATOM 782 N N . SER A 1 93 ? 11.737 0.908 -9.301 1.00 95.12 93 SER A N 1
ATOM 783 C CA . SER A 1 93 ? 10.418 1.105 -9.887 1.00 95.12 93 SER A CA 1
ATOM 784 C C . SER A 1 93 ? 9.399 1.435 -8.802 1.00 95.12 93 SER A C 1
ATOM 786 O O . SER A 1 93 ? 9.498 0.949 -7.674 1.00 95.12 93 SER A O 1
ATOM 788 N N . TYR A 1 94 ? 8.421 2.268 -9.142 1.00 94.69 94 TYR A N 1
ATOM 789 C CA . TYR A 1 94 ? 7.407 2.777 -8.220 1.00 94.69 94 TYR A CA 1
ATOM 790 C C . TYR A 1 94 ? 6.018 2.654 -8.831 1.00 94.69 94 TYR A C 1
ATOM 792 O O . TYR A 1 94 ? 5.875 2.588 -10.048 1.00 94.69 94 TYR A O 1
ATOM 800 N N . GLN A 1 95 ? 4.977 2.709 -8.004 1.00 93.44 95 GLN A N 1
ATOM 801 C CA . GLN A 1 95 ? 3.625 2.903 -8.515 1.00 93.44 95 GLN A CA 1
ATOM 802 C C . GLN A 1 95 ? 3.536 4.256 -9.233 1.00 93.44 95 GLN A C 1
ATOM 804 O O . GLN A 1 95 ? 3.799 5.303 -8.630 1.00 93.44 95 GLN A O 1
ATOM 809 N N . TYR A 1 96 ? 3.150 4.229 -10.507 1.00 91.56 96 TYR A N 1
ATOM 810 C CA . TYR A 1 96 ? 2.803 5.428 -11.250 1.00 91.56 96 TYR A CA 1
ATOM 811 C C . TYR A 1 96 ? 1.514 6.021 -10.682 1.00 91.56 96 TYR A C 1
ATOM 813 O O . TYR A 1 96 ? 0.496 5.339 -10.558 1.00 91.56 96 TYR A O 1
ATOM 821 N N . LEU A 1 97 ? 1.574 7.305 -10.344 1.00 84.00 97 LEU A N 1
ATOM 822 C CA . LEU A 1 97 ? 0.418 8.097 -9.964 1.00 84.00 97 LEU A CA 1
ATOM 823 C C . LEU A 1 97 ? 0.319 9.243 -10.973 1.00 84.00 97 LEU A C 1
ATOM 825 O O . LEU A 1 97 ? 1.268 10.029 -11.080 1.00 84.00 97 LEU A O 1
ATOM 829 N N . PRO A 1 98 ? -0.783 9.344 -11.731 1.00 77.12 98 PRO A N 1
ATOM 830 C CA . PRO A 1 98 ? -0.964 10.423 -12.682 1.00 77.12 98 PRO A CA 1
ATOM 831 C C . PRO A 1 98 ? -0.974 11.730 -11.893 1.00 77.12 98 PRO A C 1
ATOM 833 O O . PRO A 1 98 ? -1.468 11.783 -10.767 1.00 77.12 98 PRO A O 1
ATOM 836 N N . SER A 1 99 ? -0.400 12.788 -12.469 1.00 59.34 99 SER A N 1
ATOM 837 C CA . SER A 1 99 ? 0.004 14.019 -11.764 1.00 59.34 99 SER A CA 1
ATOM 838 C C . SER A 1 99 ? -1.099 14.751 -10.967 1.00 59.34 99 SER A C 1
ATOM 840 O O . SER A 1 99 ? -0.797 15.707 -10.252 1.00 59.34 99 SER A O 1
ATOM 842 N N . GLN A 1 1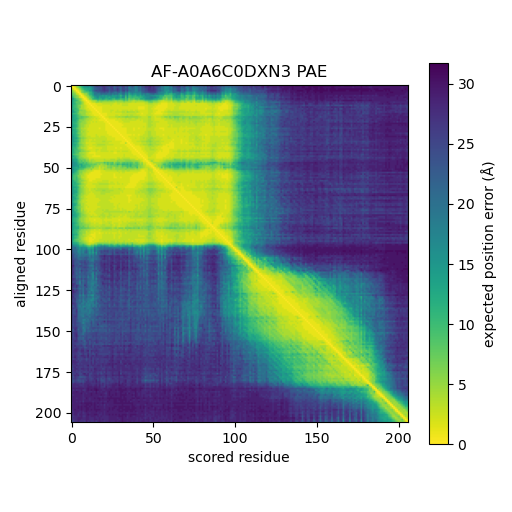00 ? -2.355 14.320 -11.080 1.00 52.81 100 GLN A N 1
ATOM 843 C CA . GLN A 1 100 ? -3.509 14.743 -10.281 1.00 52.81 100 GLN A CA 1
ATOM 844 C C . GLN A 1 100 ? -3.495 14.186 -8.840 1.00 52.81 100 GLN A C 1
ATOM 846 O O . GLN A 1 100 ? -4.192 14.706 -7.977 1.00 52.81 100 GLN A O 1
ATOM 851 N N . VAL A 1 101 ? -2.676 13.170 -8.548 1.00 54.38 101 VAL A N 1
ATOM 852 C CA . VAL A 1 101 ? -2.525 12.572 -7.212 1.00 54.38 101 VAL A CA 1
ATOM 853 C C . VAL A 1 101 ? -1.086 12.783 -6.749 1.00 54.38 101 VAL A C 1
ATOM 855 O O . VAL A 1 101 ? -0.265 11.865 -6.730 1.00 54.38 101 VAL A O 1
ATOM 858 N N . ARG A 1 102 ? -0.721 14.029 -6.420 1.00 46.16 102 ARG A N 1
ATOM 859 C CA . ARG A 1 102 ? 0.546 14.273 -5.715 1.00 46.16 102 ARG A CA 1
ATOM 860 C C . ARG A 1 102 ? 0.497 13.466 -4.416 1.00 46.16 102 ARG A C 1
ATOM 862 O O . ARG A 1 102 ? -0.370 13.724 -3.584 1.00 46.16 102 ARG A O 1
ATOM 869 N N . ARG A 1 103 ? 1.408 12.497 -4.240 1.00 47.44 103 ARG A N 1
ATOM 870 C CA . ARG A 1 103 ? 1.631 11.873 -2.926 1.00 47.44 103 ARG A CA 1
ATOM 871 C C . ARG A 1 103 ? 1.807 13.017 -1.919 1.00 47.44 103 ARG A C 1
ATOM 873 O O . ARG A 1 103 ? 2.627 13.902 -2.194 1.00 47.44 103 ARG A O 1
ATOM 880 N N . PRO A 1 104 ? 1.082 13.031 -0.788 1.00 46.97 104 PRO A N 1
ATOM 881 C CA . PRO A 1 104 ? 1.471 13.879 0.325 1.00 46.97 104 PRO A CA 1
ATOM 882 C C . PRO A 1 104 ? 2.947 13.586 0.597 1.00 46.97 104 PRO A C 1
ATOM 884 O O . PRO A 1 104 ? 3.362 12.423 0.576 1.00 46.97 104 PRO A O 1
ATOM 887 N N . SER A 1 105 ? 3.762 14.626 0.744 1.00 48.88 105 SER A N 1
ATOM 888 C CA . SER A 1 105 ? 5.187 14.467 1.031 1.00 48.88 105 SER A CA 1
ATOM 889 C C . SER A 1 105 ? 5.382 13.499 2.207 1.00 48.88 105 SER A C 1
ATOM 891 O O . SER A 1 105 ? 4.516 13.365 3.070 1.00 48.88 105 SER A O 1
ATOM 893 N N . SER A 1 106 ? 6.526 12.815 2.280 1.00 53.56 106 SER A N 1
ATOM 894 C CA . SER A 1 106 ? 6.859 11.910 3.398 1.00 53.56 106 SER A CA 1
ATOM 895 C C . SER A 1 106 ? 6.759 12.573 4.784 1.00 53.56 106 SER A C 1
ATOM 897 O O . SER A 1 106 ? 6.665 11.881 5.795 1.00 53.56 106 SER A O 1
ATOM 899 N N . ILE A 1 107 ? 6.748 13.907 4.817 1.00 53.69 107 ILE A N 1
ATOM 900 C CA . ILE A 1 107 ? 6.466 14.747 5.981 1.00 53.69 107 ILE A CA 1
ATOM 901 C C . ILE A 1 107 ? 4.983 14.619 6.384 1.00 53.69 107 ILE A C 1
ATOM 903 O O . ILE A 1 107 ? 4.690 14.246 7.514 1.00 53.69 107 ILE A O 1
ATOM 907 N N . ALA A 1 108 ? 4.051 14.774 5.441 1.00 49.69 108 ALA A N 1
ATOM 908 C CA . ALA A 1 108 ? 2.610 14.711 5.696 1.00 49.69 108 ALA A CA 1
ATOM 909 C C . ALA A 1 108 ? 2.111 13.327 6.168 1.00 49.69 108 ALA A C 1
ATOM 911 O O . ALA A 1 108 ? 1.167 13.253 6.954 1.00 49.69 108 ALA A O 1
ATOM 912 N N . LEU A 1 109 ? 2.751 12.233 5.731 1.00 53.44 109 LEU A N 1
ATOM 913 C CA . LEU A 1 109 ? 2.435 10.862 6.177 1.00 53.44 109 LEU A CA 1
ATOM 914 C C . LEU A 1 109 ? 2.855 10.590 7.633 1.00 53.44 109 LEU A C 1
ATOM 916 O O . LEU A 1 109 ? 2.201 9.813 8.330 1.00 53.44 109 LEU A O 1
ATOM 920 N N . LYS A 1 110 ? 3.934 11.225 8.116 1.00 52.12 110 LYS A N 1
ATOM 921 C CA . LYS A 1 110 ? 4.324 11.134 9.533 1.00 52.12 110 LYS A CA 1
ATOM 922 C C . LYS A 1 110 ? 3.339 11.889 10.421 1.00 52.12 110 LYS A C 1
ATOM 924 O O . LYS A 1 110 ? 2.984 11.388 11.488 1.00 52.12 110 LYS A O 1
ATOM 929 N N . ASP A 1 111 ? 2.844 13.027 9.945 1.00 55.78 111 ASP A N 1
ATOM 930 C CA . ASP A 1 111 ? 1.893 13.850 10.690 1.00 55.78 111 ASP A CA 1
ATOM 931 C C . ASP A 1 111 ? 0.535 13.154 10.859 1.00 55.78 111 ASP A C 1
ATOM 933 O O . ASP A 1 111 ? -0.042 13.195 11.944 1.00 55.78 111 ASP A O 1
ATOM 937 N N . THR A 1 112 ? 0.044 12.434 9.842 1.00 58.31 112 THR A N 1
ATOM 938 C CA . THR A 1 112 ? -1.247 11.722 9.937 1.00 58.31 112 THR A CA 1
ATOM 939 C C . THR A 1 112 ? -1.197 10.574 10.940 1.00 58.31 112 THR A C 1
ATOM 941 O O . THR A 1 112 ? -2.103 10.438 11.760 1.00 58.31 112 THR A O 1
ATOM 944 N N . ARG A 1 113 ? -0.110 9.793 10.947 1.00 61.72 113 ARG A N 1
ATOM 945 C CA . ARG A 1 113 ? 0.070 8.695 11.908 1.00 61.72 113 ARG A CA 1
ATOM 946 C C . ARG A 1 113 ? 0.168 9.206 13.350 1.00 61.72 113 ARG A C 1
ATOM 948 O O . ARG A 1 113 ? -0.418 8.607 14.248 1.00 61.72 113 ARG A O 1
ATOM 955 N N . CYS A 1 114 ? 0.854 10.331 13.563 1.00 59.44 114 CYS A N 1
ATOM 956 C CA . CYS A 1 114 ? 0.960 10.961 14.880 1.00 59.44 114 CYS A CA 1
ATOM 957 C C . CYS A 1 114 ? -0.408 11.487 15.365 1.00 59.44 114 CYS A C 1
ATOM 959 O O . CYS A 1 114 ? -0.803 11.260 16.509 1.00 59.44 114 CYS A O 1
ATOM 961 N N . GLN A 1 115 ? -1.186 12.105 14.467 1.00 66.44 115 GLN A N 1
ATOM 962 C CA . GLN A 1 115 ? -2.538 12.589 14.765 1.00 66.44 115 GLN A CA 1
ATOM 963 C C . GLN A 1 115 ? -3.540 11.455 15.032 1.00 66.44 115 GLN A C 1
ATOM 965 O O . GLN A 1 115 ? -4.415 11.587 15.890 1.00 66.44 115 GLN A O 1
ATOM 970 N N . GLU A 1 116 ? -3.442 10.335 14.317 1.00 74.31 116 GLU A N 1
ATOM 971 C CA . GLU A 1 116 ? -4.303 9.169 14.538 1.00 74.31 116 GLU A CA 1
ATOM 972 C C . GLU A 1 116 ? -3.993 8.460 15.858 1.00 74.31 116 GLU A C 1
ATOM 974 O O . GLU A 1 116 ? -4.920 8.109 16.592 1.00 74.31 116 GLU A O 1
ATOM 979 N N . GLU A 1 117 ? -2.717 8.297 16.216 1.00 75.12 117 GLU A N 1
ATOM 980 C CA . GLU A 1 117 ? -2.329 7.755 17.523 1.00 75.12 117 GLU A CA 1
ATOM 981 C C . GLU A 1 117 ? -2.829 8.645 18.671 1.00 75.12 117 GLU A C 1
ATOM 983 O O . GLU A 1 117 ? -3.368 8.137 19.658 1.00 75.12 117 GLU A O 1
ATOM 988 N N . GLU A 1 118 ? -2.754 9.971 18.530 1.00 80.56 118 GLU A N 1
ATOM 989 C CA . GLU A 1 118 ? -3.289 10.902 19.526 1.00 80.56 118 GLU A CA 1
ATOM 990 C C . GLU A 1 118 ? -4.819 10.805 19.650 1.00 80.56 118 GLU A C 1
ATOM 992 O O . GLU A 1 118 ? -5.351 10.749 20.765 1.00 80.56 118 GLU A O 1
ATOM 997 N N . LYS A 1 119 ? -5.543 10.705 18.526 1.00 81.75 119 LYS A N 1
ATOM 998 C CA . LYS A 1 119 ? -6.998 10.473 18.520 1.00 81.75 119 LYS A CA 1
ATOM 999 C C . LYS A 1 119 ? -7.361 9.154 19.200 1.00 81.75 119 LYS A C 1
ATOM 1001 O O . LYS A 1 119 ? -8.295 9.131 20.001 1.00 81.75 119 LYS A O 1
ATOM 1006 N N . ARG A 1 120 ? -6.610 8.076 18.951 1.00 83.00 120 ARG A N 1
ATOM 1007 C CA . ARG A 1 120 ? -6.823 6.770 19.603 1.00 83.00 120 ARG A CA 1
ATOM 1008 C C . ARG A 1 120 ? -6.560 6.837 21.106 1.00 83.00 120 ARG A C 1
ATOM 1010 O O . ARG A 1 120 ? -7.357 6.304 21.873 1.00 83.00 120 ARG A O 1
ATOM 1017 N N . ARG A 1 121 ? -5.510 7.541 21.548 1.00 83.75 121 ARG A N 1
ATOM 1018 C CA . ARG A 1 121 ? -5.234 7.759 22.982 1.00 83.75 121 ARG A CA 1
ATOM 1019 C C . ARG A 1 121 ? -6.338 8.577 23.652 1.00 83.75 121 ARG A C 1
ATOM 1021 O O . ARG A 1 121 ? -6.788 8.209 24.735 1.00 83.75 121 ARG A O 1
ATOM 1028 N N . LYS A 1 122 ? -6.824 9.638 23.000 1.00 86.12 122 LYS A N 1
ATOM 1029 C CA . LYS A 1 122 ? -7.947 10.453 23.494 1.00 86.12 122 LYS A CA 1
ATOM 1030 C C . LYS A 1 122 ? -9.248 9.648 23.571 1.00 86.12 122 LYS A C 1
ATOM 1032 O O . LYS A 1 122 ? -9.936 9.719 24.586 1.00 86.12 122 LYS A O 1
ATOM 1037 N N . ALA A 1 123 ? -9.551 8.839 22.555 1.00 81.94 123 ALA A N 1
ATOM 1038 C CA . ALA A 1 123 ? -10.722 7.965 22.546 1.00 81.94 123 ALA A CA 1
ATOM 1039 C C . ALA A 1 123 ? -10.652 6.889 23.646 1.00 81.94 123 ALA A C 1
ATOM 1041 O O . ALA A 1 123 ? -11.624 6.696 24.373 1.00 81.94 123 ALA A O 1
ATOM 1042 N N . ALA A 1 124 ? -9.495 6.245 23.831 1.00 87.00 124 ALA A N 1
ATOM 1043 C CA . ALA A 1 124 ? -9.292 5.253 24.888 1.00 87.00 124 ALA A CA 1
ATOM 1044 C C . ALA A 1 124 ? -9.421 5.865 26.295 1.00 87.00 124 ALA A C 1
ATOM 1046 O O . ALA A 1 124 ? -10.064 5.288 27.171 1.00 87.00 124 ALA A O 1
ATOM 1047 N N . ALA A 1 125 ? -8.872 7.066 26.506 1.00 85.75 125 ALA A N 1
ATOM 1048 C CA . ALA A 1 125 ? -9.015 7.785 27.769 1.00 85.75 125 ALA A CA 1
ATOM 1049 C C . ALA A 1 125 ? -10.473 8.195 28.045 1.00 85.75 125 ALA A C 1
ATOM 1051 O O . ALA A 1 125 ? -10.932 8.106 29.183 1.00 85.75 125 ALA A O 1
ATOM 1052 N N . ALA A 1 126 ? -11.216 8.614 27.017 1.00 86.94 126 ALA A N 1
ATOM 1053 C CA . ALA A 1 126 ? -12.635 8.938 27.146 1.00 86.94 126 ALA A CA 1
ATOM 1054 C C . ALA A 1 126 ? -13.476 7.702 27.503 1.00 86.94 126 ALA A C 1
ATOM 1056 O O . ALA A 1 126 ? -14.345 7.788 28.371 1.00 86.94 126 ALA A O 1
ATOM 1057 N N . LEU A 1 127 ? -13.184 6.551 26.888 1.00 88.44 127 LEU A N 1
ATOM 1058 C CA . LEU A 1 127 ? -13.864 5.291 27.187 1.00 88.44 127 LEU A CA 1
ATOM 1059 C C . LEU A 1 127 ? -13.616 4.846 28.637 1.00 88.44 127 LEU A C 1
ATOM 1061 O O . LEU A 1 127 ? -14.568 4.548 29.353 1.00 88.44 127 LEU A O 1
ATOM 1065 N N . SER A 1 128 ? -12.362 4.902 29.096 1.00 88.38 128 SER A N 1
ATOM 1066 C CA . SER A 1 128 ? -11.996 4.572 30.481 1.00 88.38 128 SER A CA 1
ATOM 1067 C C . SER A 1 128 ? -12.717 5.467 31.503 1.00 88.38 128 SER A C 1
ATOM 1069 O O . SER A 1 128 ? -13.280 4.972 32.479 1.00 88.38 128 SER A O 1
ATOM 1071 N N . ARG A 1 129 ? -12.824 6.778 31.233 1.00 89.12 129 ARG A N 1
ATOM 1072 C CA . ARG A 1 129 ? -13.591 7.711 32.083 1.00 89.12 129 ARG A CA 1
ATOM 1073 C C . ARG A 1 129 ? -15.079 7.365 32.146 1.00 89.12 129 ARG A C 1
ATOM 1075 O O . ARG A 1 129 ? -15.665 7.411 33.224 1.00 89.12 129 ARG A O 1
ATOM 1082 N N . GLN A 1 130 ? -15.691 7.011 31.013 1.00 88.81 130 GLN A N 1
ATOM 1083 C CA . GLN A 1 130 ? -17.098 6.599 30.994 1.00 88.81 130 GLN A CA 1
ATOM 1084 C C . GLN A 1 130 ? -17.329 5.309 31.788 1.00 88.81 130 GLN A C 1
ATOM 1086 O O . GLN A 1 130 ? -18.338 5.185 32.482 1.00 88.81 130 GLN A O 1
ATOM 1091 N N . GLU A 1 131 ? -16.417 4.343 31.695 1.00 90.31 131 GLU A N 1
ATOM 1092 C CA . GLU A 1 131 ? -16.506 3.102 32.465 1.00 90.31 131 GLU A CA 1
ATOM 1093 C C . GLU A 1 131 ? -16.336 3.339 33.967 1.00 90.31 131 GLU A C 1
ATOM 1095 O O . GLU A 1 131 ? -17.110 2.800 34.760 1.00 90.31 131 GLU A O 1
ATOM 1100 N N . GLU A 1 132 ? -15.382 4.179 34.370 1.00 90.44 132 GLU A N 1
ATOM 1101 C CA . GLU A 1 132 ? -15.184 4.545 35.773 1.00 90.44 132 GLU A CA 1
ATOM 1102 C C . GLU A 1 132 ? -16.416 5.262 36.346 1.00 90.44 132 GLU A C 1
ATOM 1104 O O . GLU A 1 132 ? -16.886 4.927 37.435 1.00 90.44 132 GLU A O 1
ATOM 1109 N N . GLU A 1 133 ? -17.014 6.187 35.592 1.00 92.62 133 GLU A N 1
ATOM 1110 C CA . GLU A 1 133 ? -18.237 6.875 36.009 1.00 92.62 133 GLU A CA 1
ATOM 1111 C C . GLU A 1 133 ? -19.419 5.904 36.162 1.00 92.62 133 GLU A C 1
ATOM 1113 O O . GLU A 1 133 ? -20.148 5.961 37.158 1.00 92.62 133 GLU A O 1
ATOM 1118 N N . LYS A 1 134 ? -19.586 4.963 35.221 1.00 93.56 134 LYS A N 1
ATOM 1119 C CA . LYS A 1 134 ? -20.599 3.900 35.322 1.00 93.56 134 LYS A CA 1
ATOM 1120 C C . LYS A 1 134 ? -20.378 3.035 36.562 1.00 93.56 134 LYS A C 1
ATOM 1122 O O . LYS A 1 134 ? -21.341 2.754 37.275 1.00 93.56 134 LYS A O 1
ATOM 1127 N N . ARG A 1 135 ? -19.129 2.663 36.867 1.00 92.25 135 ARG A N 1
ATOM 1128 C CA . ARG A 1 135 ? -18.780 1.897 38.076 1.00 92.25 135 ARG A CA 1
ATOM 1129 C C . ARG A 1 135 ? -19.097 2.670 39.354 1.00 92.25 135 ARG A C 1
ATOM 1131 O O . ARG A 1 135 ? -19.700 2.101 40.260 1.00 92.25 135 ARG A O 1
ATOM 1138 N N . ARG A 1 136 ? -18.771 3.966 39.419 1.00 92.81 136 ARG A N 1
ATOM 1139 C CA . ARG A 1 136 ? -19.096 4.817 40.580 1.00 92.81 136 ARG A CA 1
ATOM 1140 C C . ARG A 1 136 ? -20.606 4.942 40.786 1.00 92.81 136 ARG A C 1
ATOM 1142 O O . ARG A 1 136 ? -21.076 4.809 41.913 1.00 92.81 136 ARG A O 1
ATOM 1149 N N . LYS A 1 137 ? -21.376 5.131 39.709 1.00 93.94 137 LYS A N 1
ATOM 1150 C CA . LYS A 1 137 ? -22.848 5.174 39.769 1.00 93.94 137 LYS A CA 1
ATOM 1151 C C . LYS A 1 137 ? -23.444 3.836 40.219 1.00 93.94 137 LYS A C 1
ATOM 1153 O O . LYS A 1 137 ? -24.332 3.834 41.068 1.00 93.94 137 LYS A O 1
ATOM 1158 N N . ALA A 1 138 ? -22.933 2.715 39.709 1.00 91.06 138 ALA A N 1
ATOM 1159 C CA . ALA A 1 138 ? -23.375 1.380 40.111 1.00 91.06 138 ALA A CA 1
ATOM 1160 C C . ALA A 1 138 ? -23.077 1.091 41.594 1.00 91.06 138 ALA A C 1
ATOM 1162 O O . ALA A 1 138 ? -23.961 0.634 42.314 1.00 91.06 138 ALA A O 1
ATOM 1163 N N . ALA A 1 139 ? -21.875 1.428 42.073 1.00 91.69 139 ALA A N 1
ATOM 1164 C CA . ALA A 1 139 ? -21.501 1.264 43.478 1.00 91.69 139 ALA A CA 1
ATOM 1165 C C . ALA A 1 139 ? -22.382 2.110 44.417 1.00 91.69 139 ALA A C 1
ATOM 1167 O O . ALA A 1 139 ? -22.861 1.616 45.436 1.00 91.69 139 ALA A O 1
ATOM 1168 N N . ALA A 1 140 ? -22.666 3.364 44.044 1.00 91.00 140 ALA A N 1
ATOM 1169 C CA . ALA A 1 140 ? -23.561 4.227 44.813 1.00 91.00 140 ALA A CA 1
ATOM 1170 C C . ALA A 1 140 ? -25.006 3.696 44.846 1.00 91.00 140 ALA A C 1
ATOM 1172 O O . ALA A 1 140 ? -25.669 3.774 45.879 1.00 91.00 140 ALA A O 1
ATOM 1173 N N . ALA A 1 141 ? -25.500 3.133 43.739 1.00 91.94 141 ALA A N 1
ATOM 1174 C CA . ALA A 1 141 ? -26.823 2.515 43.691 1.00 91.94 141 ALA A CA 1
ATOM 1175 C C . ALA A 1 141 ? -26.909 1.266 44.585 1.00 91.94 141 ALA A C 1
ATOM 1177 O O . ALA A 1 141 ? -27.902 1.094 45.291 1.00 91.94 141 ALA A O 1
ATOM 1178 N N . LEU A 1 142 ? -25.860 0.436 44.599 1.00 92.12 142 LEU A N 1
ATOM 1179 C CA . LEU A 1 142 ? -25.790 -0.749 45.455 1.00 92.12 142 LEU A CA 1
ATOM 1180 C C . LEU A 1 142 ? -25.826 -0.368 46.943 1.00 92.12 142 LEU A C 1
ATOM 1182 O O . LEU A 1 142 ? -26.624 -0.914 47.698 1.00 92.12 142 LEU A O 1
ATOM 1186 N N . SER A 1 143 ? -25.036 0.634 47.341 1.00 91.69 143 SER A N 1
ATOM 1187 C CA . SER A 1 143 ? -25.013 1.126 48.724 1.00 91.69 143 SER A CA 1
ATOM 1188 C C . SER A 1 143 ? -26.378 1.664 49.173 1.00 91.69 143 SER A C 1
ATOM 1190 O O . SER A 1 143 ? -26.822 1.354 50.277 1.00 91.69 143 SER A O 1
ATOM 1192 N N . ARG A 1 144 ? -27.102 2.381 48.300 1.00 92.38 144 ARG A N 1
ATOM 1193 C CA . ARG A 1 144 ? -28.476 2.837 48.585 1.00 92.38 144 ARG A CA 1
ATOM 1194 C C . ARG A 1 144 ? -29.450 1.676 48.782 1.00 92.38 144 ARG A C 1
ATOM 1196 O O . ARG A 1 144 ? -30.267 1.723 49.696 1.00 92.38 144 ARG A O 1
ATOM 1203 N N . GLN A 1 145 ? -29.361 0.634 47.951 1.00 92.38 145 GLN A N 1
ATOM 1204 C CA . GLN A 1 145 ? -30.197 -0.559 48.120 1.00 92.38 145 GLN A CA 1
ATOM 1205 C C . GLN A 1 145 ? -29.898 -1.287 49.433 1.00 92.38 145 GLN A C 1
ATOM 1207 O O . GLN A 1 145 ? -30.821 -1.763 50.093 1.00 92.38 145 GLN A O 1
ATOM 1212 N N . GLU A 1 146 ? -28.628 -1.394 49.820 1.00 92.69 146 GLU A N 1
ATOM 1213 C CA . GLU A 1 146 ? -28.241 -2.013 51.089 1.00 92.69 146 GLU A CA 1
ATOM 1214 C C . GLU A 1 146 ? -28.739 -1.214 52.294 1.00 92.69 146 GLU A C 1
ATOM 1216 O O . GLU A 1 146 ? -29.281 -1.800 53.231 1.00 92.69 146 GLU A O 1
ATOM 1221 N N . GLU A 1 147 ? -28.618 0.113 52.264 1.00 91.88 147 GLU A N 1
ATOM 1222 C CA . GLU A 1 147 ? -29.133 0.982 53.322 1.00 91.88 147 GLU A CA 1
ATOM 1223 C C . GLU A 1 147 ? -30.660 0.880 53.441 1.00 91.88 147 GLU A C 1
ATOM 1225 O O . GLU A 1 147 ? -31.193 0.736 54.541 1.00 91.88 147 GLU A O 1
ATOM 1230 N N . GLU A 1 148 ? -31.381 0.858 52.318 1.00 93.44 148 GLU A N 1
ATOM 1231 C CA . GLU A 1 148 ? -32.834 0.677 52.315 1.00 93.44 148 GLU A CA 1
ATOM 1232 C C . GLU A 1 148 ? -33.243 -0.692 52.877 1.00 93.44 148 GLU A C 1
ATOM 1234 O O . GLU A 1 148 ? -34.159 -0.778 53.700 1.00 93.44 148 GLU A O 1
ATOM 1239 N N . LYS A 1 149 ? -32.541 -1.766 52.489 1.00 94.62 149 LYS A N 1
ATOM 1240 C CA . LYS A 1 149 ? -32.755 -3.107 53.055 1.00 94.62 149 LYS A CA 1
ATOM 1241 C C . LYS A 1 149 ? -32.518 -3.117 54.563 1.00 94.62 149 LYS A C 1
ATOM 1243 O O . LYS A 1 149 ? -33.335 -3.677 55.290 1.00 94.62 149 LYS A O 1
ATOM 1248 N N . ARG A 1 150 ? -31.457 -2.459 55.046 1.00 92.31 150 ARG A N 1
ATOM 1249 C CA . ARG A 1 150 ? -31.173 -2.323 56.485 1.00 92.31 150 ARG A CA 1
ATOM 1250 C C . ARG A 1 1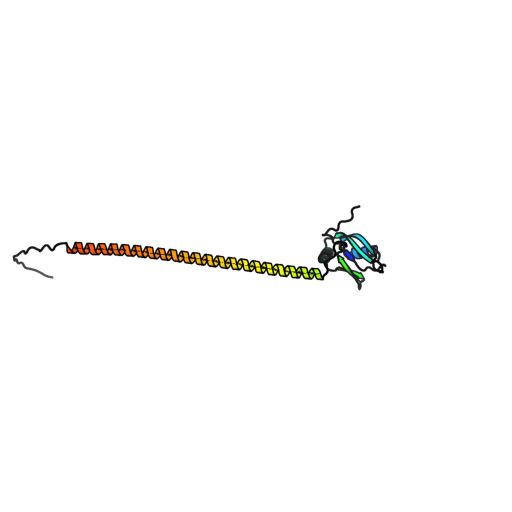50 ? -32.274 -1.558 57.214 1.00 92.31 150 ARG A C 1
ATOM 1252 O O . ARG A 1 150 ? -32.717 -2.014 58.262 1.00 92.31 150 ARG A O 1
ATOM 1259 N N . ARG A 1 151 ? -32.771 -0.451 56.651 1.00 92.31 151 ARG A N 1
ATOM 1260 C CA . ARG A 1 151 ? -33.884 0.318 57.238 1.00 92.31 151 ARG A CA 1
ATOM 1261 C C . ARG A 1 151 ? -35.169 -0.504 57.312 1.00 92.31 151 ARG A C 1
ATOM 1263 O O . ARG A 1 151 ? -35.839 -0.481 58.338 1.00 92.31 151 ARG A O 1
ATOM 1270 N N . LYS A 1 152 ? -35.496 -1.264 56.261 1.00 93.88 152 LYS A N 1
ATOM 1271 C CA . LYS A 1 152 ? -36.659 -2.168 56.254 1.00 93.88 152 LYS A CA 1
ATOM 1272 C C . LYS A 1 152 ? -36.514 -3.300 57.274 1.00 93.88 152 LYS A C 1
ATOM 1274 O O . LYS A 1 152 ? -37.476 -3.589 57.975 1.00 93.88 152 LYS A O 1
ATOM 1279 N N . ALA A 1 153 ? -35.328 -3.899 57.387 1.00 91.12 153 ALA A N 1
ATOM 1280 C CA . ALA A 1 153 ? -35.053 -4.941 58.376 1.00 91.12 153 ALA A CA 1
ATOM 1281 C C . ALA A 1 153 ? -35.156 -4.409 59.816 1.00 91.12 153 ALA A C 1
ATOM 1283 O O . ALA A 1 153 ? -35.807 -5.034 60.645 1.00 91.12 153 ALA A O 1
ATOM 1284 N N . ALA A 1 154 ? -34.593 -3.229 60.094 1.00 89.88 154 ALA A N 1
ATOM 1285 C CA . ALA A 1 154 ? -34.695 -2.584 61.402 1.00 89.88 154 ALA A CA 1
ATOM 1286 C C . ALA A 1 154 ? -36.151 -2.244 61.767 1.00 89.88 154 ALA A C 1
ATOM 1288 O O . ALA A 1 154 ? -36.588 -2.512 62.882 1.00 89.88 154 ALA A O 1
ATOM 1289 N N . ALA A 1 155 ? -36.930 -1.721 60.813 1.00 89.38 155 ALA A N 1
ATOM 1290 C CA . ALA A 1 155 ? -38.351 -1.448 61.023 1.00 89.38 155 ALA A CA 1
ATOM 1291 C C . ALA A 1 155 ? -39.172 -2.729 61.259 1.00 89.38 155 ALA A C 1
ATOM 1293 O O . ALA A 1 155 ? -40.120 -2.713 62.038 1.00 89.38 155 ALA A O 1
ATOM 1294 N N . ALA A 1 156 ? -38.824 -3.838 60.598 1.00 88.94 156 ALA A N 1
ATOM 1295 C CA . ALA A 1 156 ? -39.470 -5.128 60.828 1.00 88.94 156 ALA A CA 1
ATOM 1296 C C . ALA A 1 156 ? -39.155 -5.688 62.224 1.00 88.94 156 ALA A C 1
ATOM 1298 O O . ALA A 1 156 ? -40.067 -6.179 62.882 1.00 88.94 156 ALA A O 1
ATOM 1299 N N . LEU A 1 157 ? -37.904 -5.558 62.686 1.00 88.06 157 LEU A N 1
ATOM 1300 C CA . LEU A 1 157 ? -37.510 -5.958 64.040 1.00 88.06 157 LEU A CA 1
ATOM 1301 C C . LEU A 1 157 ? -38.286 -5.171 65.100 1.00 88.06 157 LEU A C 1
ATOM 1303 O O . LEU A 1 157 ? -38.890 -5.773 65.977 1.00 88.06 157 LEU A O 1
ATOM 1307 N N . SER A 1 158 ? -38.348 -3.844 64.958 1.00 86.94 158 SER A N 1
ATOM 1308 C CA . SER A 1 158 ? -39.071 -2.983 65.901 1.00 86.94 158 SER A CA 1
ATOM 1309 C C . SER A 1 158 ? -40.566 -3.324 65.975 1.00 86.94 158 SER A C 1
ATOM 1311 O O . SER A 1 158 ? -41.120 -3.385 67.066 1.00 86.94 158 SER A O 1
ATOM 1313 N N . ARG A 1 159 ? -41.213 -3.642 64.843 1.00 86.00 159 ARG A N 1
ATOM 1314 C CA . ARG A 1 159 ? -42.612 -4.117 64.835 1.00 86.00 159 ARG A CA 1
ATOM 1315 C C . ARG A 1 159 ? -42.789 -5.454 65.551 1.00 86.00 159 ARG A C 1
ATOM 1317 O O . ARG A 1 159 ? -43.825 -5.692 66.162 1.00 86.00 159 ARG A O 1
ATOM 1324 N N . GLN A 1 160 ? -41.811 -6.349 65.428 1.00 81.62 160 GLN A N 1
ATOM 1325 C CA . GLN A 1 160 ? -41.857 -7.642 66.098 1.00 81.62 160 GLN A CA 1
ATOM 1326 C C . GLN A 1 160 ? -41.682 -7.475 67.612 1.00 81.62 160 GLN A C 1
ATOM 1328 O O . GLN A 1 160 ? -42.436 -8.076 68.370 1.00 81.62 160 GLN A O 1
ATOM 1333 N N . GLU A 1 161 ? -40.752 -6.626 68.047 1.00 81.62 161 GLU A N 1
ATOM 1334 C CA . GLU A 1 161 ? -40.549 -6.285 69.461 1.00 81.62 161 GLU A CA 1
ATOM 1335 C C . GLU A 1 161 ? -41.817 -5.686 70.083 1.00 81.62 161 GLU A C 1
ATOM 1337 O O . GLU A 1 161 ? -42.273 -6.181 71.110 1.00 81.62 161 GLU A O 1
ATOM 1342 N N . GLU A 1 162 ? -42.457 -4.729 69.406 1.00 80.38 162 GLU A N 1
ATOM 1343 C CA . GLU A 1 162 ? -43.715 -4.113 69.853 1.00 80.38 162 GLU A CA 1
ATOM 1344 C C . GLU A 1 162 ? -44.853 -5.146 69.976 1.00 80.38 162 GLU A C 1
ATOM 1346 O O . GLU A 1 162 ? -45.605 -5.142 70.949 1.00 80.38 162 GLU A O 1
ATOM 1351 N N . SER A 1 163 ? -44.946 -6.102 69.041 1.00 72.19 163 SER A N 1
ATOM 1352 C CA . SER A 1 163 ? -45.937 -7.188 69.123 1.00 72.19 163 SER A CA 1
ATOM 1353 C C . SER A 1 163 ? -45.683 -8.156 70.285 1.00 72.19 163 SER A C 1
ATOM 1355 O O . SER A 1 163 ? -46.629 -8.626 70.913 1.00 72.19 163 SER A O 1
ATOM 1357 N N . VAL A 1 164 ? -44.414 -8.438 70.600 1.00 77.44 164 VAL A N 1
ATOM 1358 C CA . VAL A 1 164 ? -44.040 -9.294 71.734 1.00 77.44 164 VAL A CA 1
ATOM 1359 C C . VAL A 1 164 ? -44.337 -8.583 73.053 1.00 77.44 164 VAL A C 1
ATOM 1361 O O . VAL A 1 164 ? -44.856 -9.205 73.979 1.00 77.44 164 VAL A O 1
ATOM 1364 N N . GLU A 1 165 ? -44.059 -7.285 73.140 1.00 77.94 165 GLU A N 1
ATOM 1365 C CA . GLU A 1 165 ? -44.331 -6.480 74.331 1.00 77.94 165 GLU A CA 1
ATOM 1366 C C . GLU A 1 165 ? -45.835 -6.400 74.630 1.00 77.94 165 GLU A C 1
ATOM 1368 O O . GLU A 1 165 ? -46.241 -6.675 75.758 1.00 77.94 165 GLU A O 1
ATOM 1373 N N . LEU A 1 166 ? -46.671 -6.212 73.603 1.00 73.69 166 LEU A N 1
ATOM 1374 C CA . LEU A 1 166 ? -48.134 -6.308 73.708 1.00 73.69 166 LEU A CA 1
ATOM 1375 C C . LEU A 1 166 ? -48.600 -7.663 74.255 1.00 73.69 166 LEU A C 1
ATOM 1377 O O . LEU A 1 166 ? -49.380 -7.711 75.203 1.00 73.69 166 LEU A O 1
ATOM 1381 N N . THR A 1 167 ? -48.083 -8.779 73.724 1.00 74.50 167 THR A N 1
ATOM 1382 C CA . THR A 1 167 ? -48.452 -10.109 74.247 1.00 74.50 167 THR A CA 1
ATOM 1383 C C . THR A 1 167 ? -48.002 -10.321 75.693 1.00 74.50 167 THR A C 1
ATOM 1385 O O . THR A 1 167 ? -48.659 -11.036 76.449 1.00 74.50 167 THR A O 1
ATOM 1388 N N . ARG A 1 168 ? -46.895 -9.694 76.109 1.00 76.75 168 ARG A N 1
ATOM 1389 C CA . ARG A 1 168 ? -46.403 -9.754 77.488 1.00 76.75 168 ARG A CA 1
ATOM 1390 C C . ARG A 1 168 ? -47.288 -8.943 78.432 1.00 76.75 168 ARG A C 1
ATOM 1392 O O . ARG A 1 168 ? -47.555 -9.403 79.539 1.00 76.75 168 ARG A O 1
ATOM 1399 N N . GLU A 1 169 ? -47.758 -7.773 78.007 1.00 76.50 169 GLU A N 1
ATOM 1400 C CA . GLU A 1 169 ? -48.734 -6.977 78.758 1.0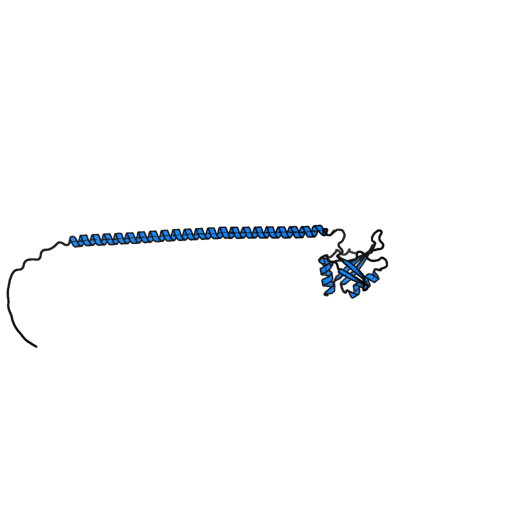0 76.50 169 GLU A CA 1
ATOM 1401 C C . GLU A 1 169 ? -50.088 -7.695 78.868 1.00 76.50 169 GLU A C 1
ATOM 1403 O O . GLU A 1 169 ? -50.679 -7.739 79.950 1.00 76.50 169 GLU A O 1
ATOM 1408 N N . GLU A 1 170 ? -50.555 -8.340 77.795 1.00 77.12 170 GLU A N 1
ATOM 1409 C CA . GLU A 1 170 ? -51.750 -9.195 77.821 1.00 77.12 170 GLU A CA 1
ATOM 1410 C C . GLU A 1 170 ? -51.584 -10.378 78.790 1.00 77.12 170 GLU A C 1
ATOM 1412 O O . GLU A 1 170 ? -52.464 -10.649 79.605 1.00 77.12 170 GLU A O 1
ATOM 1417 N N . GLN A 1 171 ? -50.433 -11.058 78.779 1.00 70.81 171 GLN A N 1
ATOM 1418 C CA . GLN A 1 171 ? -50.149 -12.124 79.748 1.00 70.81 171 GLN A CA 1
ATOM 1419 C C . GLN A 1 171 ? -50.105 -11.602 81.188 1.00 70.81 171 GLN A C 1
ATOM 1421 O O . GLN A 1 171 ? -50.687 -12.214 82.082 1.00 70.81 171 GLN A O 1
ATOM 1426 N N . HIS A 1 172 ? -49.468 -10.454 81.419 1.00 78.06 172 HIS A N 1
ATOM 1427 C CA . HIS A 1 172 ? -49.385 -9.846 82.745 1.00 78.06 172 HIS A CA 1
ATOM 1428 C C . HIS A 1 172 ? -50.766 -9.414 83.267 1.00 78.06 172 HIS A C 1
ATOM 1430 O O . HIS A 1 172 ? -51.091 -9.637 84.431 1.00 78.06 172 HIS A O 1
ATOM 1436 N N . THR A 1 173 ? -51.620 -8.837 82.416 1.00 76.44 173 THR A N 1
ATOM 1437 C CA . THR A 1 173 ? -52.997 -8.473 82.798 1.00 76.44 173 THR A CA 1
ATOM 1438 C C . THR A 1 173 ? -53.854 -9.700 83.117 1.00 76.44 173 THR A C 1
ATOM 1440 O O . THR A 1 173 ? -54.618 -9.665 84.086 1.00 76.44 173 THR A O 1
ATOM 1443 N N . LEU A 1 174 ? -53.686 -10.802 82.378 1.00 78.12 174 LEU A N 1
ATOM 1444 C CA . LEU A 1 174 ? -54.328 -12.082 82.690 1.00 78.12 174 LEU A CA 1
ATOM 1445 C C . LEU A 1 174 ? -53.858 -12.655 84.036 1.00 78.12 174 LEU A C 1
ATOM 1447 O O . LEU A 1 174 ? -54.697 -13.079 84.832 1.00 78.12 174 LEU A O 1
ATOM 1451 N N . GLU A 1 175 ? -52.555 -12.631 84.333 1.00 75.81 175 GLU A N 1
ATOM 1452 C CA . GLU A 1 175 ? -52.028 -13.097 85.626 1.00 75.81 175 GLU A CA 1
ATOM 1453 C C . GLU A 1 175 ? -52.536 -12.256 86.803 1.00 75.81 175 GLU A C 1
ATOM 1455 O O . GLU A 1 175 ? -52.992 -12.808 87.809 1.00 75.81 175 GLU A O 1
ATOM 1460 N N . VAL A 1 176 ? -52.527 -10.924 86.675 1.00 78.88 176 VAL A N 1
ATOM 1461 C CA . VAL A 1 176 ? -53.050 -10.024 87.714 1.00 78.88 176 VAL A CA 1
ATOM 1462 C C . VAL A 1 176 ? -54.547 -10.267 87.936 1.00 78.88 176 VAL A C 1
ATOM 1464 O O . VAL A 1 176 ? -54.989 -10.366 89.082 1.00 78.88 176 VAL A O 1
ATOM 1467 N N . SER A 1 177 ? -55.331 -10.432 86.865 1.00 80.44 177 SER A N 1
ATOM 1468 C CA . SER A 1 177 ? -56.759 -10.763 86.957 1.00 80.44 177 SER A CA 1
ATOM 1469 C C . SER A 1 177 ? -56.998 -12.099 87.672 1.00 80.44 177 SER A C 1
ATOM 1471 O O . SER A 1 177 ? -57.855 -12.187 88.556 1.00 80.44 177 SER A O 1
ATOM 1473 N N . TYR A 1 178 ? -56.200 -13.122 87.357 1.00 75.06 178 TYR A N 1
ATOM 1474 C CA . TYR A 1 178 ? -56.280 -14.431 88.002 1.00 75.06 178 TYR A CA 1
ATOM 1475 C C . TYR A 1 178 ? -55.945 -14.363 89.500 1.00 75.06 178 TYR A C 1
ATOM 1477 O O . TYR A 1 178 ? -56.651 -14.954 90.319 1.00 75.06 178 TYR A O 1
ATOM 1485 N N . MET A 1 179 ? -54.931 -13.585 89.893 1.00 68.44 179 MET A N 1
ATOM 1486 C CA . MET A 1 179 ? -54.611 -13.348 91.307 1.00 68.44 179 MET A CA 1
ATOM 1487 C C . MET A 1 179 ? -55.750 -12.652 92.069 1.00 68.44 179 MET A C 1
ATOM 1489 O O . MET A 1 179 ? -56.027 -13.014 93.215 1.00 68.44 179 MET A O 1
ATOM 1493 N N . VAL A 1 180 ? -56.440 -11.690 91.447 1.00 75.00 180 VAL A N 1
ATOM 1494 C CA . VAL A 1 180 ? -57.602 -11.003 92.047 1.00 75.00 180 VAL A CA 1
ATOM 1495 C C . VAL A 1 180 ? -58.799 -11.954 92.209 1.00 75.00 180 VAL A C 1
ATOM 1497 O O . VAL A 1 180 ? -59.488 -11.932 93.230 1.00 75.00 180 VAL A O 1
ATOM 1500 N N . MET A 1 181 ? -59.026 -12.849 91.245 1.00 66.00 181 MET A N 1
ATOM 1501 C CA . MET A 1 181 ? -60.071 -13.878 91.342 1.00 66.00 181 MET A CA 1
ATOM 1502 C C . MET A 1 181 ? -59.763 -14.914 92.435 1.00 66.00 181 MET A C 1
ATOM 1504 O O . MET A 1 181 ? -60.652 -15.307 93.181 1.00 66.00 181 MET A O 1
ATOM 1508 N N . MET A 1 182 ? -58.500 -15.316 92.600 1.00 65.81 182 MET A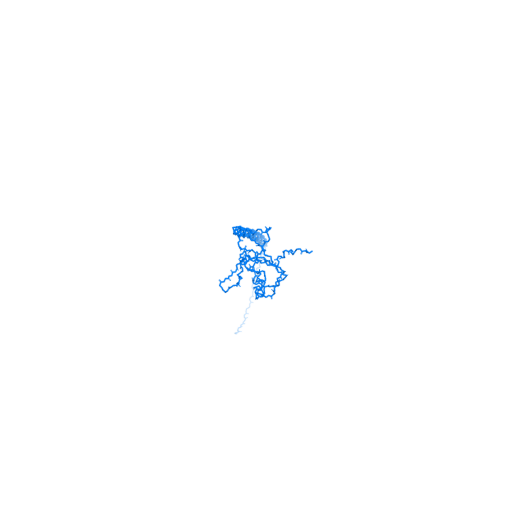 N 1
ATOM 1509 C CA . MET A 1 182 ? -58.098 -16.268 93.649 1.00 65.81 182 MET A CA 1
ATOM 1510 C C . MET A 1 182 ? -58.122 -15.670 95.062 1.00 65.81 182 MET A C 1
ATOM 1512 O O . MET A 1 182 ? -58.251 -16.407 96.034 1.00 65.81 182 MET A O 1
ATOM 1516 N N . THR A 1 183 ? -58.037 -14.344 95.197 1.00 61.16 183 THR A N 1
ATOM 1517 C CA . THR A 1 183 ? -58.138 -13.648 96.493 1.00 61.16 183 THR A CA 1
ATOM 1518 C C . THR A 1 183 ? -59.576 -13.313 96.901 1.00 61.16 183 THR A C 1
ATOM 1520 O O . THR A 1 183 ? -59.807 -12.979 98.060 1.00 61.16 183 THR A O 1
ATOM 1523 N N . THR A 1 184 ? -60.551 -13.439 95.994 1.00 56.59 184 THR A N 1
ATOM 1524 C CA . THR A 1 184 ? -61.981 -13.189 96.265 1.00 56.59 184 THR A CA 1
ATOM 1525 C C . THR A 1 184 ? -62.804 -14.461 96.463 1.00 56.59 184 THR A C 1
ATOM 1527 O O . THR A 1 184 ? -63.967 -14.375 96.854 1.00 56.59 184 THR A O 1
ATOM 1530 N N . VAL A 1 185 ? -62.209 -15.646 96.282 1.00 53.25 185 VAL A N 1
ATOM 1531 C CA . VAL A 1 185 ? -62.809 -16.900 96.753 1.00 53.25 185 VAL A CA 1
ATOM 1532 C C . VAL A 1 185 ? -62.676 -16.946 98.274 1.00 53.25 185 VAL A C 1
ATOM 1534 O O . VAL A 1 185 ? -61.676 -17.381 98.842 1.00 53.25 185 VAL A O 1
ATOM 1537 N N . GLU A 1 186 ? -63.713 -16.406 98.907 1.00 47.81 186 GLU A N 1
ATOM 1538 C CA . GLU A 1 186 ? -63.985 -16.389 100.334 1.00 47.81 186 GLU A CA 1
ATOM 1539 C C . GLU A 1 186 ? -63.646 -17.706 101.035 1.00 47.81 186 GLU A C 1
ATOM 1541 O O . GLU A 1 186 ? -64.094 -18.799 100.677 1.00 47.81 186 GLU A O 1
ATOM 1546 N N . MET A 1 187 ? -62.921 -17.544 102.139 1.00 49.84 187 MET A N 1
ATOM 1547 C CA . MET A 1 187 ? -62.846 -18.495 103.231 1.00 49.84 187 MET A CA 1
ATOM 1548 C C . MET A 1 187 ? -64.244 -18.788 103.786 1.00 49.84 187 MET A C 1
ATOM 1550 O O . MET A 1 187 ? -64.767 -18.041 104.612 1.00 49.84 187 MET A O 1
ATOM 1554 N N . HIS A 1 188 ? -64.809 -19.932 103.416 1.00 48.44 188 HIS A N 1
ATOM 1555 C CA . HIS A 1 188 ? -65.873 -20.543 104.202 1.00 48.44 188 HIS A CA 1
ATOM 1556 C C . HIS A 1 188 ? -65.237 -21.307 105.383 1.00 48.44 188 HIS A C 1
ATOM 1558 O O . HIS A 1 188 ? -64.451 -22.231 105.150 1.00 48.44 188 HIS A O 1
ATOM 1564 N N . PRO A 1 189 ? -65.522 -20.957 106.654 1.00 49.06 189 PRO A N 1
ATOM 1565 C CA . PRO A 1 189 ? -64.970 -21.685 107.793 1.00 49.06 189 PRO A CA 1
ATOM 1566 C C . PRO A 1 189 ? -65.617 -23.080 107.916 1.00 49.06 189 PRO A C 1
ATOM 1568 O O . PRO A 1 189 ? -66.833 -23.205 107.736 1.00 49.06 189 PRO A O 1
ATOM 1571 N N . PRO A 1 190 ? -64.846 -24.136 108.244 1.00 48.31 190 PRO A N 1
ATOM 1572 C CA . PRO A 1 190 ? -65.396 -25.474 108.424 1.00 48.31 190 PRO A CA 1
ATOM 1573 C C . PRO A 1 190 ? -66.175 -25.583 109.749 1.00 48.31 190 PRO A C 1
ATOM 1575 O O . PRO A 1 190 ? -65.788 -24.969 110.750 1.00 48.31 190 PRO A O 1
ATOM 1578 N N . PRO A 1 191 ? -67.255 -26.385 109.800 1.00 46.31 191 PRO A N 1
ATOM 1579 C CA . PRO A 1 191 ? -68.022 -26.587 111.018 1.00 46.31 191 PRO A CA 1
ATOM 1580 C C . PRO A 1 191 ? -67.272 -27.494 112.000 1.00 46.31 191 PRO A C 1
ATOM 1582 O O . PRO A 1 191 ? -66.743 -28.549 111.652 1.00 46.31 191 PRO A O 1
ATOM 1585 N N . ILE A 1 192 ? -67.269 -27.079 113.264 1.00 51.97 192 ILE A N 1
ATOM 1586 C CA . ILE A 1 192 ? -66.749 -27.839 114.399 1.00 51.97 192 ILE A CA 1
ATOM 1587 C C . ILE A 1 192 ? -67.701 -29.009 114.670 1.00 51.97 192 ILE A C 1
ATOM 1589 O O . ILE A 1 192 ? -68.799 -28.807 115.188 1.00 51.97 192 ILE A O 1
ATOM 1593 N N . THR A 1 193 ? -67.276 -30.241 114.383 1.00 48.31 193 THR A N 1
ATOM 1594 C CA . THR A 1 193 ? -67.969 -31.447 114.861 1.00 48.31 193 THR A CA 1
ATOM 1595 C C . THR A 1 193 ? -67.188 -32.129 115.974 1.00 48.31 193 THR A C 1
ATOM 1597 O O . THR A 1 193 ? -66.045 -32.558 115.826 1.00 48.31 193 THR A O 1
ATOM 1600 N N . ARG A 1 194 ? -67.868 -32.204 117.114 1.00 43.59 194 ARG A N 1
ATOM 1601 C CA . ARG A 1 194 ? -67.501 -32.850 118.368 1.00 43.59 194 ARG A CA 1
ATOM 1602 C C . ARG A 1 194 ? -67.766 -34.367 118.277 1.00 43.59 194 ARG A C 1
ATOM 1604 O O . ARG A 1 194 ? -68.645 -34.804 117.541 1.00 43.59 194 ARG A O 1
ATOM 1611 N N . THR A 1 195 ? -67.108 -35.109 119.172 1.00 44.25 195 THR A N 1
ATOM 1612 C CA . THR A 1 195 ? -67.459 -36.433 119.746 1.00 44.25 195 THR A CA 1
ATOM 1613 C C . THR A 1 195 ? -67.146 -37.759 119.017 1.00 44.25 195 THR A C 1
ATOM 1615 O O . THR A 1 195 ? -67.794 -38.136 118.055 1.00 44.25 195 THR A O 1
ATOM 1618 N N . ALA A 1 196 ? -66.300 -38.542 119.714 1.00 44.28 196 ALA A N 1
ATOM 1619 C CA . ALA A 1 196 ? -66.554 -39.890 120.265 1.00 44.28 196 ALA A CA 1
ATOM 1620 C C . ALA A 1 196 ? -65.944 -41.139 119.582 1.00 44.28 196 ALA A C 1
ATOM 1622 O O . ALA A 1 196 ? -66.316 -41.529 118.489 1.00 44.28 196 ALA A O 1
ATOM 1623 N N . LYS A 1 197 ? -65.076 -41.803 120.374 1.00 47.59 197 LYS A N 1
ATOM 1624 C CA . LYS A 1 197 ? -65.008 -43.246 120.716 1.00 47.59 197 LYS A CA 1
ATOM 1625 C C . LYS A 1 197 ? -65.360 -44.283 119.631 1.00 47.59 197 LYS A C 1
ATOM 1627 O O . LYS A 1 197 ? -66.501 -44.320 119.192 1.00 47.59 197 LYS A O 1
ATOM 1632 N N . LYS A 1 198 ? -64.476 -45.290 119.475 1.00 48.88 198 LYS A N 1
ATOM 1633 C CA . LYS A 1 198 ? -64.649 -46.736 119.838 1.00 48.88 198 LYS A CA 1
ATOM 1634 C C . LYS A 1 198 ? -63.726 -47.600 118.934 1.00 48.88 198 LYS A C 1
ATOM 1636 O O . LYS A 1 198 ? -63.840 -47.529 117.725 1.00 48.88 198 LYS A O 1
ATOM 1641 N N . LEU A 1 199 ? -62.633 -48.187 119.438 1.00 49.16 199 LEU A N 1
ATOM 1642 C CA . LEU A 1 199 ? -62.496 -49.528 120.056 1.00 49.16 199 LEU A CA 1
ATOM 1643 C C . LEU A 1 199 ? -62.661 -50.710 119.071 1.00 49.16 199 LEU A C 1
ATOM 1645 O O . LEU A 1 199 ? -63.797 -51.043 118.756 1.00 49.16 199 LEU A O 1
ATOM 1649 N N . HIS A 1 200 ? -61.543 -51.354 118.690 1.00 47.56 200 HIS A N 1
ATOM 1650 C CA . HIS A 1 200 ? -61.272 -52.807 118.479 1.00 47.56 200 HIS A CA 1
ATOM 1651 C C . HIS A 1 200 ? -60.051 -52.943 117.538 1.00 47.56 200 HIS A C 1
ATOM 1653 O O . HIS A 1 200 ? -60.037 -52.319 116.487 1.00 47.56 200 HIS A O 1
ATOM 1659 N N . ALA A 1 201 ? -58.902 -53.493 117.945 1.00 45.81 201 ALA A N 1
ATOM 1660 C CA . ALA A 1 201 ? -58.561 -54.869 118.344 1.00 45.81 201 ALA A CA 1
ATOM 1661 C C . ALA A 1 201 ? -58.078 -55.723 117.155 1.00 45.81 201 ALA A C 1
ATOM 1663 O O . ALA A 1 201 ? -58.843 -55.909 116.221 1.00 45.81 201 ALA A O 1
ATOM 1664 N N . MET A 1 202 ? -56.869 -56.299 117.324 1.00 46.53 202 MET A N 1
ATOM 1665 C CA . MET A 1 202 ? -56.435 -57.639 116.860 1.00 46.53 202 MET A CA 1
ATOM 1666 C C . MET A 1 202 ? -56.350 -57.839 115.321 1.00 46.53 202 MET A C 1
ATOM 1668 O O . MET A 1 202 ? -57.160 -57.322 114.578 1.00 46.53 202 MET A O 1
ATOM 1672 N N . THR A 1 203 ? -55.413 -58.554 114.688 1.00 48.06 203 THR A N 1
ATOM 1673 C CA . THR A 1 203 ? -54.447 -59.595 115.078 1.00 48.06 203 THR A CA 1
ATOM 1674 C C . THR A 1 203 ? -53.603 -59.975 113.843 1.00 48.06 203 THR A C 1
ATOM 1676 O O . THR A 1 203 ? -54.116 -59.917 112.733 1.00 48.06 203 THR A O 1
ATOM 1679 N N . HIS A 1 204 ? -52.396 -60.507 114.097 1.00 45.81 204 HIS A N 1
ATOM 1680 C CA . HIS A 1 204 ? -51.649 -61.531 113.320 1.00 45.81 204 HIS A CA 1
ATOM 1681 C C . HIS A 1 204 ? -50.891 -61.080 112.052 1.00 45.81 204 HIS A C 1
ATOM 1683 O O . HIS A 1 204 ? -51.453 -60.477 111.154 1.00 45.81 204 HIS A O 1
ATOM 1689 N N . SER A 1 205 ? -49.552 -61.205 112.050 1.00 50.47 205 SER A N 1
ATOM 1690 C CA . SER A 1 205 ? -48.750 -62.415 111.723 1.00 50.47 205 SER A CA 1
ATOM 1691 C C . SER A 1 205 ? -48.813 -62.681 110.212 1.00 50.47 205 SER A C 1
ATOM 1693 O O . SER A 1 205 ? -49.890 -62.920 109.685 1.00 50.47 205 SER A O 1
ATOM 1695 N N . ARG A 1 206 ? -47.719 -62.578 109.456 1.00 50.84 206 ARG A N 1
ATOM 1696 C CA . ARG A 1 206 ? -46.478 -63.350 109.581 1.00 50.84 206 ARG A CA 1
ATOM 1697 C C . ARG A 1 206 ? -45.355 -62.694 108.781 1.00 50.84 206 ARG A C 1
ATOM 1699 O O . ARG A 1 206 ? -45.687 -62.069 107.752 1.00 50.84 206 ARG A O 1
#

Solvent-accessible surface area (backbone atoms only — not comparable to full-atom values): 12356 Å² total; per-residue (Å²): 136,81,79,82,71,86,47,91,92,60,76,30,41,25,34,69,75,38,59,69,89,63,48,70,66,58,52,52,62,62,48,58,84,60,52,41,48,49,75,63,49,74,49,78,45,73,41,88,98,53,75,36,20,28,38,37,41,36,59,72,45,70,40,98,42,74,62,16,49,52,52,51,50,34,29,74,72,68,37,73,45,79,46,72,84,43,101,90,42,63,44,68,26,34,52,54,61,66,86,90,54,69,74,72,52,80,65,55,59,54,52,50,56,54,51,50,52,51,50,51,52,51,51,52,53,51,50,54,53,54,52,52,52,52,50,54,52,51,53,54,52,51,53,51,53,52,52,50,52,49,54,52,52,53,54,52,49,53,54,50,52,54,54,50,50,51,54,49,51,52,51,50,52,51,51,54,52,50,54,55,55,65,70,63,64,70,88,76,81,82,83,88,80,81,88,82,90,83,93,83,82,89,82,81,88,134

Sequence (206 aa):
MSFCKHHPSFPSLCIPHVAGHITEEGIWNLFQPLQLGDIAHIEVVSNRGKKDSRVIIHWNYWYDNRNAEDTRRRLLDGKDFPVFYHPERFWKSYQYLPSQVRRPSSIALKDTRCQEEEKRRKAAAALSRQEEEKRRKAAAALSRQEEEKRRKAAAALSRQEESVELTREEQHTLEVSYMVMMTTVEMHPPPITRTAKKLHAMTHSR

Nearest PDB structures (foldseek):
  3tyt-assembly1_A  TM=5.732E-01  e=5.991E-03  Mus musculus
  2cpx-assembly1_A  TM=4.789E-01  e=2.414E-02  Homo sapiens
  7alz-assembly1_B  TM=4.424E-01  e=1.549E-02  Komagataeibacter europaeus
  5ypw-assembly3_E  TM=5.202E-01  e=1.036E-01  Escherichia coli O157:H7
  4go7-assembly1_X-2  TM=5.399E-01  e=1.423E-01  Mycobacterium tuberculosis

Mean predicted aligned error: 17.75 Å

Organism: NCBI:txid1070528